Protein AF-A0A640TDV9-F1 (afdb_monomer)

Nearest PDB structures (foldseek):
  4egv-assembly5_E  TM=6.524E-01  e=3.538E-02  Mycolicibacterium smegmatis MC2 155
  4egv-assembly3_C  TM=7.324E-01  e=2.315E-01  Mycolicibacterium smegmatis MC2 155
  5l3r-assembly1_A  TM=4.569E-01  e=5.064E+00  Arabidopsis thaliana
  6y32-assembly4_G  TM=4.956E-01  e=7.081E+00  Homo sapiens

Radius of gyration: 28.43 Å; Cα contacts (8 Å, |Δi|>4): 123; chains: 1; bounding box: 70×58×73 Å

Sequence (191 aa):
MIDGFASAGLGTLAPVEVAEYLGLHPTWVDSTAVGGATWEVLAAHAADAITAGHANAVLLVYGSTARADIKAKRRTSNLSFGARGPLQFEVPYGHTLIAKYAMAARRHMHQYGTTLEQLAQVAVQARANAAGRPPATRGCGAVPAGRGGTPAPRRGRPRTARSGRPTARCPGKHRCSTSTPAVGGPHPCPV

Secondary structure (DSSP, 8-state):
---EEEE-SSSTTHHHHHHHHTT---SEEE----GGGHHHHHHHHHHHHHHTTS-SSEEEE----HHHHHHTTSS-SS----SSGGGGGTGGGT--HHHHHHHHHHHHHHHH---HHHHHHHHHHHHHHHHTS--TTS----------PPPPPPPP-PPPP------------------------PPPPP-

Solvent-accessible surface area (backbone atoms only — not comparable to full-atom values): 12654 Å² total; per-residue (Å²): 123,71,27,17,36,32,16,68,35,89,49,98,52,29,34,58,60,50,31,54,76,70,73,48,78,54,78,31,78,42,59,72,75,62,71,93,54,21,65,63,52,52,50,50,52,47,52,51,32,38,75,74,66,57,25,88,32,67,46,79,51,81,66,83,59,63,72,61,29,42,76,68,68,76,40,69,97,58,80,80,89,70,61,65,72,80,40,48,81,45,53,88,72,66,68,40,66,68,53,54,53,52,51,53,50,53,49,46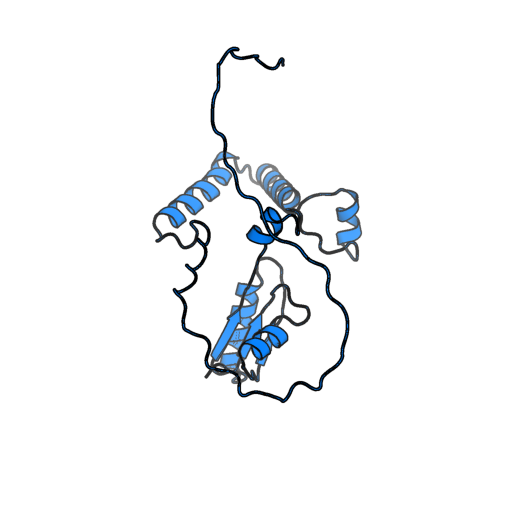,26,72,75,70,66,54,51,70,68,64,58,49,46,56,60,53,51,54,49,54,66,51,68,80,44,81,75,89,74,65,75,87,67,74,77,73,78,72,78,84,76,80,81,77,84,78,82,83,75,89,82,82,89,84,83,89,83,91,82,89,87,83,87,84,89,80,88,85,84,89,80,87,83,89,88,85,86,90,83,83,84,84,135

InterPro domains:
  IPR016039 Thiolase-like [G3DSA:3.40.47.10] (1-148)
  IPR016039 Thiolase-like [SSF53901] (17-138)

Structure (mmCIF, N/CA/C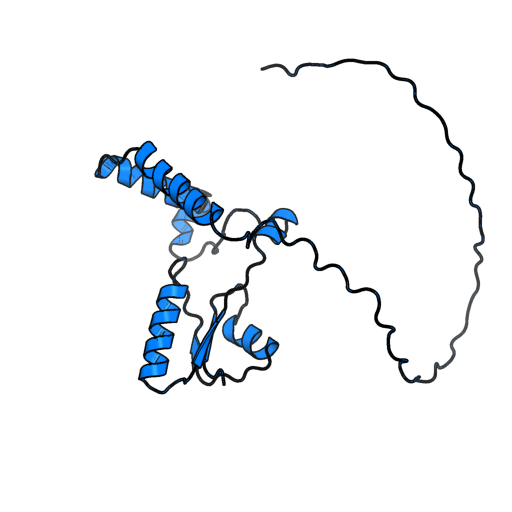/O backbone):
data_AF-A0A640TDV9-F1
#
_entry.id   AF-A0A640TDV9-F1
#
loop_
_atom_site.group_PDB
_atom_site.id
_atom_site.type_symbol
_atom_site.label_atom_id
_atom_site.label_alt_id
_atom_site.label_comp_id
_atom_site.label_asym_id
_atom_site.label_entity_id
_atom_site.label_seq_id
_atom_site.pdbx_PDB_ins_code
_atom_site.Cartn_x
_atom_site.Cartn_y
_atom_site.Cartn_z
_atom_site.occupancy
_atom_site.B_iso_or_equiv
_atom_site.auth_seq_id
_atom_site.auth_comp_id
_atom_site.auth_asym_id
_atom_site.auth_atom_id
_atom_site.pdbx_PDB_model_num
ATOM 1 N N . MET A 1 1 ? 19.139 -10.000 -15.490 1.00 81.50 1 MET A N 1
ATOM 2 C CA . MET A 1 1 ? 19.138 -8.525 -15.604 1.00 81.50 1 MET A CA 1
ATOM 3 C C . MET A 1 1 ? 17.741 -8.059 -15.237 1.00 81.50 1 MET A C 1
ATOM 5 O O . MET A 1 1 ? 16.816 -8.747 -15.635 1.00 81.50 1 MET A O 1
ATOM 9 N N . ILE A 1 2 ? 17.588 -7.007 -14.427 1.00 93.50 2 ILE A N 1
ATOM 10 C CA . ILE A 1 2 ? 16.266 -6.444 -14.098 1.00 93.50 2 ILE A CA 1
ATOM 11 C C . ILE A 1 2 ? 15.892 -5.462 -15.206 1.00 93.50 2 ILE A C 1
ATOM 13 O O . ILE A 1 2 ? 16.634 -4.509 -15.437 1.00 93.50 2 ILE A O 1
ATOM 17 N N . ASP A 1 3 ? 14.780 -5.713 -15.884 1.00 94.88 3 ASP A N 1
ATOM 18 C CA . ASP A 1 3 ? 14.266 -4.920 -17.006 1.00 94.88 3 ASP A CA 1
ATOM 19 C C . ASP A 1 3 ? 12.826 -4.422 -16.777 1.00 9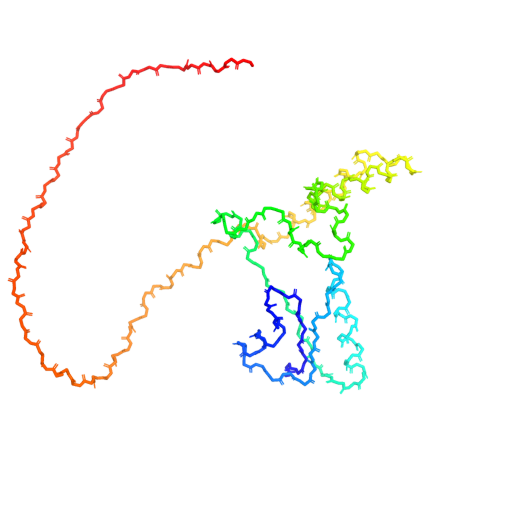4.88 3 ASP A C 1
ATOM 21 O O . ASP A 1 3 ? 12.330 -3.605 -17.548 1.00 94.88 3 ASP A O 1
ATOM 25 N N . GLY A 1 4 ? 12.185 -4.815 -15.671 1.00 96.88 4 GLY A N 1
ATOM 26 C CA . GLY A 1 4 ? 10.943 -4.217 -15.184 1.00 96.88 4 GLY A CA 1
ATOM 27 C C . GLY A 1 4 ? 11.090 -3.575 -13.803 1.00 96.88 4 GLY A C 1
ATOM 28 O O . GLY A 1 4 ? 11.818 -4.082 -12.945 1.00 96.88 4 GLY A O 1
ATOM 29 N N . PHE A 1 5 ? 10.371 -2.478 -13.557 1.00 96.50 5 PHE A N 1
ATOM 30 C CA . PHE A 1 5 ? 10.411 -1.779 -12.271 1.00 96.50 5 PHE A CA 1
ATOM 31 C C . PHE A 1 5 ? 9.038 -1.262 -11.831 1.00 96.50 5 PHE A C 1
ATOM 33 O O . PHE A 1 5 ? 8.395 -0.497 -12.543 1.00 96.50 5 PHE A O 1
ATOM 40 N N . ALA A 1 6 ? 8.611 -1.618 -10.621 1.00 95.88 6 ALA A N 1
ATOM 41 C CA . ALA A 1 6 ? 7.342 -1.179 -10.055 1.00 95.88 6 ALA A CA 1
ATOM 42 C C . ALA A 1 6 ? 7.518 -0.560 -8.666 1.00 95.88 6 ALA A C 1
ATOM 44 O O . ALA A 1 6 ? 8.214 -1.107 -7.807 1.00 95.88 6 ALA A O 1
ATOM 45 N N . SER A 1 7 ? 6.871 0.579 -8.421 1.00 93.56 7 SER A N 1
ATOM 46 C CA . SER A 1 7 ? 6.921 1.261 -7.124 1.00 93.56 7 SER A CA 1
ATOM 47 C C . SER A 1 7 ? 5.719 2.174 -6.923 1.00 93.56 7 SER A C 1
ATOM 49 O O . SER A 1 7 ? 5.388 2.969 -7.790 1.00 93.56 7 SER A O 1
ATOM 51 N N . ALA A 1 8 ? 5.125 2.126 -5.732 1.00 86.75 8 ALA A N 1
ATOM 52 C CA . ALA A 1 8 ? 4.114 3.081 -5.265 1.00 86.75 8 ALA A CA 1
ATOM 53 C C . ALA A 1 8 ? 4.614 3.878 -4.043 1.00 86.75 8 ALA A C 1
ATOM 55 O O . ALA A 1 8 ? 3.883 4.130 -3.082 1.00 86.75 8 ALA A O 1
ATOM 56 N N . GLY A 1 9 ? 5.917 4.179 -4.031 1.00 75.81 9 GLY A N 1
ATOM 57 C CA . GLY A 1 9 ? 6.596 4.897 -2.951 1.00 75.81 9 GLY A CA 1
ATOM 58 C C . GLY A 1 9 ? 6.217 6.380 -2.830 1.00 75.81 9 GLY A C 1
ATOM 59 O O . GLY A 1 9 ? 5.351 6.891 -3.525 1.00 75.81 9 GLY A O 1
ATOM 60 N N . LEU A 1 10 ? 6.897 7.090 -1.924 1.00 68.31 10 LEU A N 1
ATOM 61 C CA . LEU A 1 10 ? 6.618 8.497 -1.582 1.00 68.31 10 LEU A CA 1
ATOM 62 C C . LEU A 1 10 ? 7.126 9.532 -2.613 1.00 68.31 10 LEU A C 1
ATOM 64 O O . LEU A 1 10 ? 6.975 10.730 -2.377 1.00 68.31 10 LEU A O 1
ATOM 68 N N . GLY A 1 11 ? 7.767 9.088 -3.696 1.00 72.00 11 GLY A N 1
ATOM 69 C CA . GLY A 1 11 ? 8.271 9.952 -4.769 1.00 72.00 11 GLY A CA 1
ATOM 70 C C . GLY A 1 11 ? 7.155 10.474 -5.675 1.00 72.00 11 GLY A C 1
ATOM 71 O O . GLY A 1 11 ? 6.067 9.900 -5.710 1.00 72.00 11 GLY A O 1
ATOM 72 N N . THR A 1 12 ? 7.419 11.545 -6.428 1.00 79.81 12 THR A N 1
ATOM 73 C CA . THR A 1 12 ? 6.429 12.083 -7.387 1.00 79.81 12 THR A CA 1
ATOM 74 C C . THR A 1 12 ? 6.292 11.142 -8.577 1.00 79.81 12 THR A C 1
ATOM 76 O O . THR A 1 12 ? 5.189 10.872 -9.043 1.00 79.81 12 THR A O 1
ATOM 79 N N . LEU A 1 13 ? 7.423 10.601 -9.025 1.00 86.19 13 LEU A N 1
ATOM 80 C CA . LEU A 1 13 ? 7.521 9.562 -10.042 1.00 86.19 13 LEU A CA 1
ATOM 81 C C . LEU A 1 13 ? 8.311 8.393 -9.457 1.00 86.19 13 LEU A C 1
ATOM 83 O O . LEU A 1 13 ? 9.397 8.058 -9.924 1.00 86.19 13 LEU A O 1
ATOM 87 N N . ALA A 1 14 ? 7.768 7.796 -8.393 1.00 88.69 14 ALA A N 1
ATOM 88 C CA . ALA A 1 14 ? 8.452 6.805 -7.567 1.00 88.69 14 ALA A CA 1
ATOM 89 C C . ALA A 1 14 ? 9.198 5.694 -8.343 1.00 88.69 14 ALA A C 1
ATOM 91 O O . ALA A 1 14 ? 10.329 5.394 -7.955 1.00 88.69 14 ALA A O 1
ATOM 92 N N . PRO A 1 15 ? 8.654 5.075 -9.413 1.00 92.25 15 PRO A N 1
ATOM 93 C CA . PRO A 1 15 ? 9.417 4.079 -10.160 1.00 92.25 15 PRO A CA 1
ATOM 94 C C . PRO A 1 15 ? 10.580 4.676 -10.961 1.00 92.25 15 PRO A C 1
ATOM 96 O O . PRO A 1 15 ? 11.639 4.063 -11.012 1.00 92.25 15 PRO A O 1
ATOM 99 N N . VAL A 1 16 ? 10.423 5.873 -11.533 1.00 90.88 16 VAL A N 1
ATOM 100 C CA . VAL A 1 16 ? 11.464 6.533 -12.340 1.00 90.88 16 VAL A CA 1
ATOM 101 C C . VAL A 1 16 ? 12.607 7.017 -11.454 1.00 90.88 16 VAL A C 1
ATOM 103 O O . VAL A 1 16 ? 13.758 6.669 -11.693 1.00 90.88 16 VAL A O 1
ATOM 106 N N . GLU A 1 17 ? 12.281 7.762 -10.396 1.00 90.88 17 GLU A N 1
ATOM 107 C CA . GLU A 1 17 ? 13.261 8.345 -9.472 1.00 90.88 17 GLU A CA 1
ATOM 108 C C . GLU A 1 17 ? 14.152 7.264 -8.841 1.00 90.88 17 GLU A C 1
ATOM 110 O O . GLU A 1 17 ? 15.369 7.418 -8.736 1.00 90.88 17 GLU A O 1
ATOM 115 N N . VAL A 1 18 ? 13.550 6.144 -8.425 1.00 90.88 18 VAL A N 1
ATOM 116 C CA . VAL A 1 18 ? 14.291 5.057 -7.776 1.00 90.88 18 VAL A CA 1
ATOM 117 C C . VAL A 1 18 ? 15.047 4.211 -8.797 1.00 90.88 18 VAL A C 1
ATOM 119 O O . VAL A 1 18 ? 16.182 3.828 -8.518 1.00 90.88 18 VAL A O 1
ATOM 122 N N . ALA A 1 19 ? 14.471 3.933 -9.971 1.00 92.75 19 ALA A N 1
ATOM 123 C CA . ALA A 1 19 ? 15.187 3.221 -11.027 1.00 92.75 19 ALA A CA 1
ATOM 124 C C . ALA A 1 19 ? 16.443 3.993 -11.459 1.00 92.75 19 ALA A C 1
ATOM 126 O O . ALA A 1 19 ? 17.521 3.404 -11.517 1.00 92.75 19 ALA A O 1
ATOM 127 N N . GLU A 1 20 ? 16.333 5.311 -11.655 1.00 92.31 20 GLU A N 1
ATOM 128 C CA . GLU A 1 20 ? 17.468 6.180 -11.976 1.00 92.31 20 GLU A CA 1
ATOM 129 C C . GLU A 1 20 ? 18.519 6.165 -10.861 1.00 92.31 20 GLU A C 1
ATOM 131 O O . GLU A 1 20 ? 19.702 5.951 -11.127 1.00 92.31 20 GLU A O 1
ATOM 136 N N . TYR A 1 21 ? 18.097 6.316 -9.601 1.00 92.25 21 TYR A N 1
ATOM 137 C CA . TYR A 1 21 ? 19.006 6.269 -8.453 1.00 92.25 21 TYR A CA 1
ATOM 138 C C . TYR A 1 21 ? 19.787 4.947 -8.364 1.00 92.25 21 TYR A C 1
ATOM 140 O O . TYR A 1 21 ? 20.949 4.932 -7.956 1.00 92.25 21 TYR A O 1
ATOM 148 N N . LEU A 1 22 ? 19.161 3.835 -8.757 1.00 92.19 22 LEU A N 1
ATOM 149 C CA . LEU A 1 22 ? 19.777 2.508 -8.791 1.00 92.19 22 LEU A CA 1
ATOM 150 C C . LEU A 1 22 ? 20.569 2.230 -10.082 1.00 92.19 22 LEU A C 1
ATOM 152 O O . LEU A 1 22 ? 21.159 1.157 -10.200 1.00 92.19 22 LEU A O 1
ATOM 156 N N . GLY A 1 23 ? 20.598 3.166 -11.038 1.00 94.56 23 GLY A N 1
ATOM 157 C CA . GLY A 1 23 ? 21.255 2.988 -12.336 1.00 94.56 23 GLY A CA 1
ATOM 158 C C . GLY A 1 23 ? 20.574 1.943 -13.226 1.00 94.56 23 GLY A C 1
ATOM 159 O O . GLY A 1 23 ? 21.242 1.275 -14.013 1.00 94.56 23 GLY A O 1
ATOM 160 N N . LEU A 1 24 ? 19.261 1.755 -13.065 1.00 94.62 24 LEU A N 1
ATOM 161 C CA . LEU A 1 24 ? 18.456 0.819 -13.844 1.00 94.62 24 LEU A CA 1
ATOM 162 C C . LEU A 1 24 ? 17.826 1.519 -15.053 1.00 94.62 24 LEU A C 1
ATOM 164 O O . LEU A 1 24 ? 17.390 2.665 -14.975 1.00 94.62 24 LEU A O 1
ATOM 168 N N . HIS A 1 25 ? 17.708 0.779 -16.155 1.00 94.81 25 HIS A N 1
ATOM 169 C CA . HIS A 1 25 ? 17.051 1.226 -17.384 1.00 94.81 25 HIS A CA 1
ATOM 170 C C . HIS A 1 25 ? 15.919 0.254 -17.750 1.00 94.81 25 HIS A C 1
ATOM 172 O O . HIS A 1 25 ? 16.086 -0.561 -18.659 1.00 94.81 25 HIS A O 1
ATOM 178 N N . PRO A 1 26 ? 14.801 0.263 -17.001 1.00 95.50 26 PRO A N 1
ATOM 179 C CA . PRO A 1 26 ? 13.704 -0.667 -17.232 1.00 95.50 26 PRO A CA 1
ATOM 180 C C . PRO A 1 26 ? 12.967 -0.352 -18.541 1.00 95.50 26 PRO A C 1
ATOM 182 O O . PRO A 1 26 ? 12.747 0.810 -18.880 1.00 95.50 26 PRO A O 1
ATOM 185 N N . THR A 1 27 ? 12.549 -1.392 -19.258 1.00 95.00 27 THR A N 1
ATOM 186 C CA . THR A 1 27 ? 11.674 -1.307 -20.439 1.00 95.00 27 THR A CA 1
ATOM 187 C C . THR A 1 27 ? 10.196 -1.345 -20.063 1.00 95.00 27 THR A C 1
ATOM 189 O O . THR A 1 27 ? 9.348 -0.934 -20.851 1.00 95.00 27 THR A O 1
ATOM 192 N N . TRP A 1 28 ? 9.887 -1.808 -18.851 1.00 96.75 28 TRP A N 1
ATOM 193 C CA . TRP A 1 28 ? 8.544 -1.846 -18.286 1.00 96.75 28 TRP A CA 1
ATOM 194 C C . TRP A 1 28 ? 8.516 -1.146 -16.926 1.00 96.75 28 TRP A C 1
ATOM 196 O O . TRP A 1 28 ? 9.369 -1.398 -16.071 1.00 96.75 28 TRP A O 1
ATOM 206 N N . VAL A 1 29 ? 7.532 -0.272 -16.713 1.00 95.75 29 VAL A N 1
ATOM 207 C CA . VAL A 1 29 ? 7.381 0.484 -15.465 1.00 95.75 29 VAL A CA 1
ATOM 208 C C . VAL A 1 29 ? 5.934 0.525 -14.996 1.00 95.75 29 VAL A C 1
ATOM 210 O O . VAL A 1 29 ? 5.026 0.689 -15.808 1.00 95.75 29 VAL A O 1
ATOM 213 N N . ASP A 1 30 ? 5.726 0.438 -13.681 1.00 95.12 30 ASP A N 1
ATOM 214 C CA . ASP A 1 30 ? 4.399 0.551 -13.070 1.00 95.12 30 ASP A CA 1
ATOM 215 C C . ASP A 1 30 ? 4.432 1.361 -11.760 1.00 95.12 30 ASP A C 1
ATOM 217 O O . ASP A 1 30 ? 5.342 1.244 -10.936 1.00 95.12 30 ASP A O 1
ATOM 221 N N . SER A 1 31 ? 3.418 2.207 -11.574 1.00 93.88 31 SER A N 1
ATOM 222 C CA . SER A 1 31 ? 3.202 3.033 -10.380 1.00 93.88 31 SER A CA 1
ATOM 223 C C . SER A 1 31 ? 1.769 2.940 -9.845 1.00 93.88 31 SER A C 1
ATOM 225 O O . SER A 1 31 ? 1.324 3.830 -9.113 1.00 93.88 31 SER A O 1
ATOM 227 N N . THR A 1 32 ? 1.019 1.909 -10.236 1.00 93.00 32 THR A N 1
ATOM 228 C CA . THR A 1 32 ? -0.382 1.726 -9.855 1.00 93.00 32 THR A CA 1
ATOM 229 C C . THR A 1 32 ? -0.520 1.709 -8.335 1.00 93.00 32 THR A C 1
ATOM 231 O O . THR A 1 32 ? 0.149 0.939 -7.653 1.00 93.00 32 THR A O 1
ATOM 234 N N . ALA A 1 33 ? -1.400 2.557 -7.795 1.00 88.31 33 ALA A N 1
ATOM 235 C CA . ALA A 1 33 ? -1.623 2.694 -6.360 1.00 88.31 33 ALA A CA 1
ATOM 236 C C . ALA A 1 33 ? -3.088 2.395 -6.008 1.00 88.31 33 ALA A C 1
ATOM 238 O O . ALA A 1 33 ? -3.985 3.178 -6.314 1.00 88.31 33 ALA A O 1
ATOM 239 N N . VAL A 1 34 ? -3.320 1.279 -5.310 1.00 91.25 34 VAL A N 1
ATOM 240 C CA . VAL A 1 34 ? -4.652 0.806 -4.869 1.00 91.25 34 VAL A CA 1
ATOM 241 C C . VAL A 1 34 ? -4.704 0.718 -3.336 1.00 91.25 34 VAL A C 1
ATOM 243 O O . VAL A 1 34 ? -5.269 -0.189 -2.727 1.00 91.25 34 VAL A O 1
ATOM 246 N N . GLY A 1 35 ? -4.043 1.667 -2.670 1.00 87.25 35 GLY A N 1
ATOM 247 C CA . GLY A 1 35 ? -3.937 1.691 -1.214 1.00 87.25 35 GLY A CA 1
ATOM 248 C C . GLY A 1 35 ? -3.136 0.505 -0.671 1.00 87.25 35 GLY A C 1
ATOM 249 O O . GLY A 1 35 ? -2.031 0.228 -1.135 1.00 87.25 35 GLY A O 1
ATOM 250 N N . GLY A 1 36 ? -3.669 -0.183 0.341 1.00 86.44 36 GLY A N 1
ATOM 251 C CA . GLY A 1 36 ? -2.972 -1.291 1.003 1.00 86.44 36 GLY A CA 1
ATOM 252 C C . GLY A 1 36 ? -2.707 -2.502 0.103 1.00 86.44 36 GLY A C 1
ATOM 253 O O . GLY A 1 36 ? -1.715 -3.181 0.326 1.00 86.44 36 GLY A O 1
ATOM 254 N N . ALA A 1 37 ? -3.542 -2.714 -0.921 1.00 93.06 37 ALA A N 1
ATOM 255 C CA . ALA A 1 37 ? -3.473 -3.853 -1.845 1.00 93.06 37 ALA A CA 1
ATOM 256 C C . ALA A 1 37 ? -2.538 -3.620 -3.048 1.00 93.06 37 ALA A C 1
ATOM 258 O O . ALA A 1 37 ? -2.563 -4.351 -4.036 1.00 93.06 37 ALA A O 1
ATOM 259 N N . THR A 1 38 ? -1.762 -2.535 -3.014 1.00 93.81 38 THR A N 1
ATOM 260 C CA . THR A 1 38 ? -0.925 -2.130 -4.145 1.00 93.81 38 THR A CA 1
ATOM 261 C C . THR A 1 38 ? 0.082 -3.213 -4.528 1.00 93.81 38 THR A C 1
ATOM 263 O O . THR A 1 38 ? 0.307 -3.438 -5.709 1.00 93.81 38 THR A O 1
ATOM 266 N N . TRP A 1 39 ? 0.673 -3.915 -3.562 1.00 93.75 39 TRP A N 1
ATOM 267 C CA . TRP A 1 39 ? 1.737 -4.882 -3.849 1.00 93.75 39 TRP A CA 1
ATOM 268 C C . TRP A 1 39 ? 1.211 -6.150 -4.508 1.00 93.75 39 TRP A C 1
ATOM 270 O O . TRP A 1 39 ? 1.878 -6.709 -5.370 1.00 93.75 39 TRP A O 1
ATOM 280 N N . GLU A 1 40 ? 0.002 -6.564 -4.149 1.00 96.00 40 GLU A N 1
ATOM 281 C CA . GLU A 1 40 ? -0.710 -7.671 -4.770 1.00 96.00 40 GLU A CA 1
ATOM 282 C C . GLU A 1 40 ? -1.082 -7.332 -6.218 1.00 96.00 40 GLU A C 1
ATOM 284 O O . GLU A 1 40 ? -0.871 -8.148 -7.113 1.00 96.00 40 GLU A O 1
ATOM 289 N N . VAL A 1 41 ? -1.558 -6.106 -6.463 1.00 97.06 41 VAL A N 1
ATOM 290 C CA . VAL A 1 41 ? -1.864 -5.613 -7.816 1.00 97.06 41 VAL A CA 1
ATOM 291 C C . VAL A 1 41 ? -0.598 -5.523 -8.670 1.00 97.06 41 VAL A C 1
ATOM 293 O O . VAL A 1 41 ? -0.574 -6.039 -9.782 1.00 97.06 41 VAL A O 1
ATOM 296 N N . LEU A 1 42 ? 0.484 -4.946 -8.139 1.00 96.81 42 LEU A N 1
ATOM 297 C CA . LEU A 1 42 ? 1.763 -4.860 -8.851 1.00 96.81 42 LEU A CA 1
ATOM 298 C C . LEU A 1 42 ? 2.363 -6.243 -9.127 1.00 96.81 42 LEU A C 1
ATOM 300 O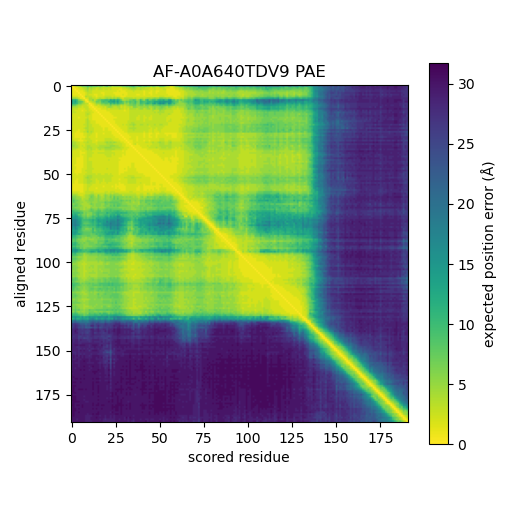 O . LEU A 1 42 ? 2.971 -6.444 -10.174 1.00 96.81 42 LEU A O 1
ATOM 304 N N . ALA A 1 43 ? 2.197 -7.203 -8.213 1.00 97.38 43 ALA A N 1
ATOM 305 C CA . ALA A 1 43 ? 2.650 -8.574 -8.431 1.00 97.38 43 ALA A CA 1
ATOM 306 C C . ALA A 1 43 ? 1.873 -9.247 -9.571 1.00 97.38 43 ALA A C 1
ATOM 308 O O . ALA A 1 43 ? 2.485 -9.919 -10.400 1.00 97.38 43 ALA A O 1
ATOM 309 N N . ALA A 1 44 ? 0.556 -9.027 -9.647 1.00 98.06 44 ALA A N 1
ATOM 310 C CA . ALA A 1 44 ? -0.264 -9.503 -10.757 1.00 98.06 44 ALA A CA 1
ATOM 311 C C . ALA A 1 44 ? 0.169 -8.865 -12.088 1.00 98.06 44 ALA A C 1
ATOM 313 O O . ALA A 1 44 ? 0.493 -9.582 -13.030 1.00 98.06 44 ALA A O 1
ATOM 314 N N . HIS A 1 45 ? 0.302 -7.537 -12.138 1.00 98.00 45 HIS A N 1
ATOM 315 C CA . HIS A 1 45 ? 0.761 -6.835 -13.340 1.00 98.00 45 HIS A CA 1
ATOM 316 C C . HIS A 1 45 ? 2.159 -7.279 -13.791 1.00 98.00 45 HIS A C 1
ATOM 318 O O . HIS A 1 45 ? 2.409 -7.418 -14.985 1.00 98.00 45 HIS A O 1
ATOM 324 N N . ALA A 1 46 ? 3.077 -7.519 -12.851 1.00 97.94 46 ALA A N 1
ATOM 325 C CA . ALA A 1 46 ? 4.412 -8.019 -13.159 1.00 97.94 46 ALA A CA 1
ATOM 326 C C . ALA A 1 46 ? 4.368 -9.429 -13.768 1.00 97.94 46 ALA A C 1
ATOM 328 O O . ALA A 1 46 ? 5.095 -9.706 -14.721 1.00 97.94 46 ALA A O 1
ATOM 329 N N . ALA A 1 47 ? 3.510 -10.312 -13.246 1.00 98.31 47 ALA A N 1
ATOM 330 C CA . ALA A 1 47 ? 3.316 -11.648 -13.802 1.00 98.31 47 ALA A CA 1
ATOM 331 C C . ALA A 1 47 ? 2.741 -11.589 -15.226 1.00 98.31 47 ALA A C 1
ATOM 333 O O . ALA A 1 47 ? 3.235 -12.285 -16.119 1.00 98.31 47 ALA A O 1
ATOM 334 N N . ASP A 1 48 ? 1.763 -10.713 -15.456 1.00 98.38 48 ASP A N 1
ATOM 335 C CA . ASP A 1 48 ? 1.180 -10.484 -16.779 1.00 98.38 48 ASP A CA 1
ATOM 336 C C . ASP A 1 48 ? 2.222 -9.919 -17.753 1.00 98.38 48 ASP A C 1
ATOM 338 O O . ASP A 1 48 ? 2.355 -10.408 -18.874 1.00 98.38 48 ASP A O 1
ATOM 342 N N . ALA A 1 49 ? 3.029 -8.948 -17.315 1.00 98.12 49 ALA A N 1
ATOM 343 C CA . ALA A 1 49 ? 4.090 -8.346 -18.119 1.00 98.12 49 ALA A CA 1
ATOM 344 C C . ALA A 1 49 ? 5.174 -9.358 -18.516 1.00 98.12 49 ALA A C 1
ATOM 346 O O . ALA A 1 49 ? 5.644 -9.335 -19.654 1.00 98.12 49 ALA A O 1
ATOM 347 N N . ILE A 1 50 ? 5.550 -10.263 -17.607 1.00 98.06 50 ILE A N 1
ATOM 348 C CA . ILE A 1 50 ? 6.502 -11.340 -17.905 1.00 98.06 50 ILE A CA 1
ATOM 349 C C . ILE A 1 50 ? 5.898 -12.331 -18.900 1.00 98.06 50 ILE A C 1
ATOM 351 O O . ILE A 1 50 ? 6.538 -12.693 -19.885 1.00 98.06 50 ILE A O 1
ATOM 355 N N . THR A 1 51 ? 4.643 -12.725 -18.686 1.00 98.38 51 THR A N 1
ATOM 356 C CA . THR A 1 51 ? 3.933 -13.664 -19.568 1.00 98.38 51 THR A CA 1
ATOM 357 C C . THR A 1 51 ? 3.756 -13.095 -20.978 1.00 98.38 51 THR A C 1
ATOM 359 O O . THR A 1 51 ? 3.910 -13.818 -21.961 1.00 98.38 51 THR A O 1
ATOM 362 N N . ALA A 1 52 ? 3.489 -11.793 -21.093 1.00 97.94 52 ALA A N 1
ATOM 363 C CA . ALA A 1 52 ? 3.368 -11.079 -22.363 1.00 97.94 52 ALA A CA 1
ATOM 364 C C . ALA A 1 52 ? 4.722 -10.762 -23.034 1.00 97.94 52 ALA A C 1
ATOM 366 O O . ALA A 1 52 ? 4.746 -10.218 -24.138 1.00 97.94 52 ALA A O 1
ATOM 367 N N . GLY A 1 53 ? 5.851 -11.071 -22.384 1.00 96.94 53 GLY A N 1
ATOM 368 C CA . GLY A 1 53 ? 7.192 -10.786 -22.900 1.00 96.94 53 GLY A CA 1
ATOM 369 C C . GLY A 1 53 ? 7.581 -9.303 -22.865 1.00 96.94 53 GLY A C 1
ATOM 370 O O . GLY A 1 53 ? 8.473 -8.884 -23.597 1.00 96.94 53 GLY A O 1
ATOM 371 N N . HIS A 1 54 ? 6.915 -8.487 -22.043 1.00 97.19 54 HIS A N 1
ATOM 372 C CA . HIS A 1 54 ? 7.234 -7.065 -21.860 1.00 97.19 54 HIS A CA 1
ATOM 373 C C . HIS A 1 54 ? 8.403 -6.833 -20.889 1.00 97.19 54 HIS A C 1
ATOM 375 O O . HIS A 1 54 ? 9.056 -5.789 -20.947 1.00 97.19 54 HIS A O 1
ATOM 381 N N . ALA A 1 55 ? 8.673 -7.803 -20.014 1.00 97.44 55 ALA A N 1
ATOM 382 C CA . ALA A 1 55 ? 9.822 -7.832 -19.115 1.00 97.44 55 ALA A CA 1
ATOM 383 C C . ALA A 1 55 ? 10.262 -9.282 -18.863 1.00 97.44 55 ALA A C 1
ATOM 385 O O . ALA A 1 55 ? 9.458 -10.203 -18.960 1.00 97.44 55 ALA A O 1
ATOM 386 N N . ASN A 1 56 ? 11.521 -9.495 -18.496 1.00 96.94 56 ASN A N 1
ATOM 387 C CA . ASN A 1 56 ? 12.051 -10.802 -18.106 1.00 96.94 56 ASN A CA 1
ATOM 388 C C . ASN A 1 56 ? 12.163 -10.940 -16.583 1.00 96.94 56 ASN A C 1
ATOM 390 O O . ASN A 1 56 ? 11.998 -12.029 -16.034 1.00 96.94 56 ASN A O 1
ATOM 394 N N . ALA A 1 57 ? 12.464 -9.844 -15.887 1.00 97.31 57 ALA A N 1
ATOM 395 C CA . ALA A 1 57 ? 12.561 -9.796 -14.438 1.00 97.31 57 ALA A CA 1
ATOM 396 C C . ALA A 1 57 ? 12.134 -8.421 -13.916 1.00 97.31 57 ALA A C 1
ATOM 398 O O . ALA A 1 57 ? 12.741 -7.393 -14.226 1.00 97.31 57 ALA A O 1
ATOM 399 N N . VAL A 1 58 ? 11.109 -8.426 -13.065 1.00 97.69 58 VAL A N 1
ATOM 400 C CA . VAL A 1 58 ? 10.502 -7.213 -12.516 1.00 97.69 58 VAL A CA 1
ATOM 401 C C . VAL A 1 58 ? 10.881 -7.041 -11.048 1.00 97.69 58 VAL A C 1
ATOM 403 O O . VAL A 1 58 ? 10.750 -7.967 -10.247 1.00 97.69 58 VAL A O 1
ATOM 406 N N . LEU A 1 59 ? 11.323 -5.839 -10.682 1.00 96.06 59 LEU A N 1
ATOM 407 C CA . LEU A 1 59 ? 11.627 -5.462 -9.306 1.00 96.06 59 LEU A CA 1
ATOM 408 C C . LEU A 1 59 ? 10.500 -4.599 -8.716 1.00 96.06 59 LEU A C 1
ATOM 410 O O . LEU A 1 59 ? 10.226 -3.510 -9.215 1.00 96.06 59 LEU A O 1
ATOM 414 N N . LEU A 1 60 ? 9.877 -5.072 -7.631 1.00 95.44 60 LEU A N 1
ATOM 415 C CA . LEU A 1 60 ? 8.856 -4.340 -6.873 1.00 95.44 60 LEU A CA 1
ATOM 416 C C . LEU A 1 60 ? 9.509 -3.696 -5.648 1.00 95.44 60 LEU A C 1
ATOM 418 O O . LEU A 1 60 ? 10.026 -4.400 -4.777 1.00 95.44 60 LEU A O 1
ATOM 422 N N . VAL A 1 61 ? 9.485 -2.366 -5.565 1.00 92.25 61 VAL A N 1
ATOM 423 C CA . VAL A 1 61 ? 10.178 -1.618 -4.507 1.00 92.25 61 VAL A CA 1
ATOM 424 C C . VAL A 1 61 ? 9.212 -0.794 -3.672 1.00 92.25 61 VAL A C 1
ATOM 426 O O . VAL A 1 61 ? 8.399 -0.027 -4.182 1.00 92.25 61 VAL A O 1
ATOM 429 N N . TYR A 1 62 ? 9.388 -0.889 -2.354 1.00 88.06 62 TYR A N 1
ATOM 430 C CA . TYR A 1 62 ? 8.779 -0.002 -1.376 1.00 88.06 62 TYR A CA 1
ATOM 431 C C . TYR A 1 62 ? 9.840 0.588 -0.452 1.00 88.06 62 TYR A C 1
ATOM 433 O O . TYR A 1 62 ? 10.654 -0.134 0.123 1.00 88.06 62 TYR A O 1
ATOM 441 N N . GLY A 1 63 ? 9.783 1.902 -0.249 1.00 82.50 63 GLY A N 1
ATOM 442 C CA . GLY A 1 63 ? 10.585 2.611 0.740 1.00 82.50 63 GLY A CA 1
ATOM 443 C C . GLY A 1 63 ? 9.705 3.529 1.580 1.00 82.50 63 GLY A C 1
ATOM 444 O O . GLY A 1 63 ? 8.844 4.230 1.050 1.00 82.50 63 GLY A O 1
ATOM 445 N N . SER A 1 64 ? 9.910 3.536 2.899 1.00 79.81 64 SER A N 1
ATOM 446 C CA . SER A 1 64 ? 9.163 4.408 3.807 1.00 79.81 64 SER A CA 1
ATOM 447 C C . SER A 1 64 ? 9.986 4.823 5.014 1.00 79.81 64 SER A C 1
ATOM 449 O O . SER A 1 64 ? 10.555 4.000 5.729 1.00 79.81 64 SER A O 1
ATOM 451 N N . THR A 1 65 ? 9.979 6.123 5.285 1.00 82.69 65 THR A N 1
ATOM 452 C CA . THR A 1 65 ? 10.597 6.750 6.459 1.00 82.69 65 THR A CA 1
ATOM 453 C C . THR A 1 65 ? 9.572 7.084 7.542 1.00 82.69 65 THR A C 1
ATOM 455 O O . THR A 1 65 ? 9.908 7.740 8.526 1.00 82.69 65 THR A O 1
ATOM 458 N N . ALA A 1 66 ? 8.334 6.582 7.425 1.00 77.88 66 ALA A N 1
ATOM 459 C CA . ALA A 1 66 ? 7.197 6.982 8.257 1.00 77.88 66 ALA A CA 1
ATOM 460 C C . ALA A 1 66 ? 7.495 6.981 9.766 1.00 77.88 66 ALA A C 1
ATOM 462 O O . ALA A 1 66 ? 7.185 7.946 10.460 1.00 77.88 66 ALA A O 1
ATOM 463 N N . ARG A 1 67 ? 8.140 5.927 10.283 1.00 80.38 67 ARG A N 1
ATOM 464 C CA . ARG A 1 67 ? 8.500 5.842 11.710 1.00 80.38 67 ARG A CA 1
ATOM 465 C C . ARG A 1 67 ? 9.520 6.906 12.124 1.00 80.38 67 ARG A C 1
ATOM 467 O O . ARG A 1 67 ? 9.378 7.504 13.190 1.00 80.38 67 ARG A O 1
ATOM 474 N N . ALA A 1 68 ? 10.546 7.125 11.305 1.00 85.12 68 ALA A N 1
ATOM 475 C CA . ALA A 1 68 ? 11.584 8.113 11.582 1.00 85.12 68 ALA A CA 1
ATOM 476 C C . ALA A 1 68 ? 11.028 9.541 11.497 1.00 85.12 68 ALA A C 1
ATOM 478 O O . ALA A 1 68 ? 11.348 10.368 12.347 1.00 85.12 68 ALA A O 1
ATOM 479 N N . ASP A 1 69 ? 10.142 9.808 10.537 1.00 84.00 69 ASP A N 1
ATOM 480 C CA . ASP A 1 69 ? 9.526 11.122 10.352 1.00 84.00 69 ASP A CA 1
ATOM 481 C C . ASP A 1 69 ? 8.527 11.470 11.451 1.00 84.00 69 ASP A C 1
ATOM 483 O O . ASP A 1 69 ? 8.497 12.618 11.893 1.00 84.00 69 ASP A O 1
ATOM 487 N N . ILE A 1 70 ? 7.774 10.487 11.957 1.00 84.19 70 ILE A N 1
ATOM 488 C CA . ILE A 1 70 ? 6.932 10.669 13.147 1.00 84.19 70 ILE A CA 1
ATOM 489 C C . ILE A 1 70 ? 7.803 11.017 14.359 1.00 84.19 70 ILE A C 1
ATOM 491 O O . ILE A 1 70 ? 7.533 11.996 15.052 1.00 84.19 70 ILE A O 1
ATOM 495 N N . LYS A 1 71 ? 8.897 10.274 14.593 1.00 86.94 71 LYS A N 1
ATOM 496 C CA . LYS A 1 71 ? 9.833 10.562 15.695 1.00 86.94 71 LYS A CA 1
ATOM 497 C C . LYS A 1 71 ? 10.466 11.951 15.563 1.00 86.94 71 LYS A C 1
ATOM 499 O O . LYS A 1 71 ? 10.643 12.645 16.559 1.00 86.94 71 LYS A O 1
ATOM 504 N N . ALA A 1 72 ? 10.791 12.356 14.340 1.00 88.44 72 ALA A N 1
ATOM 505 C CA . ALA A 1 72 ? 11.364 13.660 14.033 1.00 88.44 72 ALA A CA 1
ATOM 506 C C . ALA A 1 72 ? 10.319 14.789 13.928 1.00 88.44 72 ALA A C 1
ATOM 508 O O . ALA A 1 72 ? 10.690 15.906 13.581 1.00 88.44 72 ALA A O 1
ATOM 509 N N . LYS A 1 73 ? 9.032 14.516 14.203 1.00 84.56 73 LYS A N 1
ATOM 510 C CA . LYS A 1 73 ? 7.908 15.461 14.061 1.00 84.56 73 LYS A CA 1
ATOM 511 C C . LYS A 1 73 ? 7.773 16.083 12.660 1.00 84.56 73 LYS A C 1
ATOM 513 O O . LYS A 1 73 ? 7.153 17.128 12.508 1.00 84.56 73 LYS A O 1
ATOM 518 N N . ARG A 1 74 ? 8.323 15.435 11.629 1.00 81.56 74 ARG A N 1
ATOM 519 C CA . ARG A 1 74 ? 8.183 15.844 10.218 1.00 81.56 74 ARG A CA 1
ATOM 520 C C . ARG A 1 74 ? 6.886 15.339 9.595 1.00 81.56 74 ARG A C 1
ATOM 522 O O . ARG A 1 74 ? 6.470 15.825 8.552 1.00 81.56 74 ARG A O 1
ATOM 529 N N . ARG A 1 75 ? 6.263 14.343 10.225 1.00 75.12 75 ARG A N 1
ATOM 530 C CA . ARG A 1 75 ? 5.018 13.719 9.785 1.00 75.12 75 ARG A CA 1
ATOM 531 C C . ARG A 1 7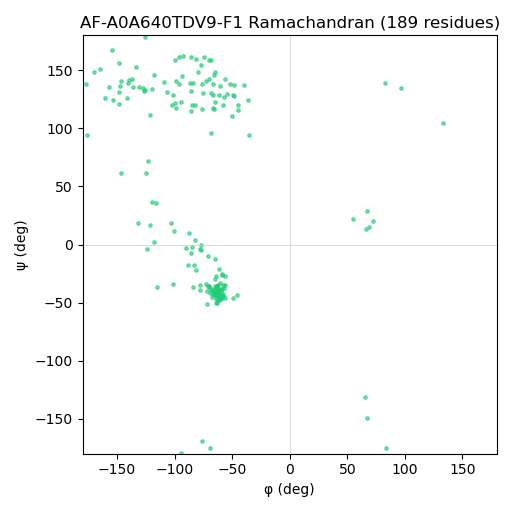5 ? 4.126 13.450 10.992 1.00 75.12 75 ARG A C 1
ATOM 533 O O . ARG A 1 75 ? 4.612 13.041 12.044 1.00 75.12 75 ARG A O 1
ATOM 540 N N . THR A 1 76 ? 2.821 13.647 10.837 1.00 72.50 76 THR A N 1
ATOM 541 C CA . THR A 1 76 ? 1.836 13.253 11.850 1.00 72.50 76 THR A CA 1
ATOM 542 C C . THR A 1 76 ? 1.434 11.787 11.667 1.00 72.50 76 THR A C 1
ATOM 544 O O . THR A 1 76 ? 1.614 11.190 10.606 1.00 72.50 76 THR A O 1
ATOM 547 N N . SER A 1 77 ? 0.865 11.173 12.703 1.00 67.31 77 SER A N 1
ATOM 548 C CA . SER A 1 77 ? 0.281 9.827 12.595 1.00 67.31 77 SER A CA 1
ATOM 549 C C . SER A 1 77 ? -0.926 9.772 11.651 1.00 67.31 77 SER A C 1
ATOM 551 O O . SER A 1 77 ? -1.359 8.682 11.279 1.00 67.31 77 SER A O 1
ATOM 553 N N . ASN A 1 78 ? -1.459 10.929 11.249 1.00 69.81 78 ASN A N 1
ATOM 554 C CA . ASN A 1 78 ? -2.589 11.015 10.346 1.00 69.81 78 ASN A CA 1
ATOM 555 C C . ASN A 1 78 ? -2.117 10.968 8.885 1.00 69.81 78 ASN A C 1
ATOM 557 O O . ASN A 1 78 ? -1.196 11.687 8.496 1.00 69.81 78 ASN A O 1
ATOM 561 N N . LEU A 1 79 ? -2.747 10.129 8.062 1.00 67.75 79 LEU A N 1
ATOM 562 C CA . LEU A 1 79 ? -2.561 10.189 6.613 1.00 67.75 79 LEU A CA 1
ATOM 563 C C . LEU A 1 79 ? -3.538 11.217 6.042 1.00 67.75 79 LEU A C 1
ATOM 565 O O . LEU A 1 79 ? -4.748 11.020 6.114 1.00 67.75 79 LEU A O 1
ATOM 569 N N . SER A 1 80 ? -3.005 12.302 5.478 1.00 68.88 80 SER A N 1
ATOM 570 C CA . SER A 1 80 ? -3.779 13.262 4.691 1.00 68.88 80 SER A CA 1
ATOM 571 C C . SER A 1 80 ? -3.564 12.976 3.211 1.00 68.88 80 SER A C 1
ATOM 573 O O . SER A 1 80 ? -2.431 12.996 2.737 1.00 68.88 80 SER A O 1
ATOM 575 N N . PHE A 1 81 ? -4.653 12.713 2.493 1.00 71.44 81 PHE A N 1
ATOM 576 C CA . PHE A 1 81 ? -4.659 12.461 1.048 1.00 71.44 81 PHE A CA 1
ATOM 577 C C . PHE A 1 81 ? -5.155 13.689 0.260 1.00 71.44 81 PHE A C 1
ATOM 579 O O . PHE A 1 81 ? -5.565 13.583 -0.891 1.00 71.44 81 PHE A O 1
ATOM 586 N N . GLY A 1 82 ? -5.140 14.866 0.897 1.00 76.38 82 GLY A N 1
ATOM 587 C CA . GLY A 1 82 ? -5.777 16.077 0.386 1.00 76.38 82 GLY A CA 1
ATOM 588 C C . GLY A 1 82 ? -7.273 16.141 0.711 1.00 76.38 82 GLY A C 1
ATOM 589 O O . GLY A 1 82 ? -7.805 15.303 1.432 1.00 76.38 82 GLY A O 1
ATOM 590 N N . ALA A 1 83 ? -7.940 17.174 0.192 1.00 81.25 83 ALA A N 1
ATOM 591 C CA . ALA A 1 83 ? -9.345 17.488 0.483 1.00 81.25 83 ALA A CA 1
ATOM 592 C C . ALA A 1 83 ? -10.238 17.514 -0.771 1.00 81.25 83 ALA A C 1
ATOM 594 O O . ALA A 1 83 ? -11.323 18.087 -0.752 1.00 81.25 83 ALA A O 1
ATOM 595 N N . ARG A 1 84 ? -9.766 16.940 -1.882 1.00 83.31 84 ARG A N 1
ATOM 596 C CA . ARG A 1 84 ? -10.477 16.934 -3.168 1.00 83.31 84 ARG A CA 1
ATOM 597 C C . ARG A 1 84 ? -11.192 15.604 -3.402 1.00 83.31 84 ARG A C 1
ATOM 599 O O . ARG A 1 84 ? -10.815 14.580 -2.836 1.00 83.31 84 ARG A O 1
ATOM 606 N N . GLY A 1 85 ? -12.194 15.615 -4.279 1.00 85.94 85 GLY A N 1
ATOM 607 C CA . GLY A 1 85 ? -12.958 14.414 -4.624 1.00 85.94 85 GLY A CA 1
ATOM 608 C C . GLY A 1 85 ? -13.789 13.906 -3.439 1.00 85.94 85 GLY A C 1
ATOM 609 O O . GLY A 1 85 ? -14.206 14.712 -2.608 1.00 85.94 85 GLY A O 1
ATOM 610 N N . PRO A 1 86 ? -14.036 12.590 -3.320 1.00 84.81 86 PRO A N 1
ATOM 611 C CA . PRO A 1 86 ? -14.841 12.027 -2.230 1.00 84.81 86 PRO A CA 1
ATOM 612 C C . PRO A 1 86 ? -14.332 12.382 -0.824 1.00 84.81 86 PRO A C 1
ATOM 614 O O . PRO A 1 86 ? -15.120 12.497 0.111 1.00 84.81 86 PRO A O 1
ATOM 617 N N . LEU A 1 87 ? -13.028 12.643 -0.675 1.00 84.50 87 LEU A N 1
ATOM 618 C CA . LEU A 1 87 ? -12.422 13.027 0.603 1.00 84.50 87 LEU A CA 1
ATOM 619 C C . LEU A 1 87 ? -12.976 14.339 1.171 1.00 84.50 87 LEU A C 1
ATOM 621 O O . LEU A 1 87 ? -12.899 14.543 2.382 1.00 84.50 87 LEU A O 1
ATOM 625 N N . GLN A 1 88 ? -13.572 15.206 0.347 1.00 88.88 88 GLN A N 1
ATOM 626 C CA . GLN A 1 88 ? -14.193 16.449 0.816 1.00 88.88 88 GLN A CA 1
ATOM 627 C C . GLN A 1 88 ? -15.312 16.206 1.844 1.00 88.88 88 GLN A C 1
ATOM 629 O O . GLN A 1 88 ? -15.561 17.059 2.689 1.00 88.88 88 GLN A O 1
ATOM 634 N N . PHE A 1 89 ? -15.946 15.028 1.809 1.00 87.69 89 PHE A N 1
ATOM 635 C CA . PHE A 1 89 ? -17.006 14.640 2.741 1.00 87.69 89 PHE A CA 1
ATOM 636 C C . PHE A 1 89 ? -16.477 14.023 4.039 1.00 87.69 89 PHE A C 1
ATOM 638 O O . PHE A 1 89 ? -17.244 13.778 4.961 1.00 87.69 89 PHE A O 1
ATOM 645 N N . GLU A 1 90 ? -15.174 13.759 4.135 1.00 84.50 90 GLU A N 1
ATOM 646 C CA . GLU A 1 90 ? -14.567 13.102 5.296 1.00 84.50 90 GLU A CA 1
ATOM 647 C C . GLU A 1 90 ? -13.586 14.020 6.028 1.00 84.50 90 GLU A C 1
ATOM 649 O O . GLU A 1 90 ? -13.512 13.999 7.258 1.00 84.50 90 GLU A O 1
ATOM 654 N N . VAL A 1 91 ? -12.844 14.838 5.275 1.00 84.94 91 VAL A N 1
ATOM 655 C CA . VAL A 1 91 ? -11.790 15.720 5.792 1.00 84.94 91 VAL A CA 1
ATOM 656 C C . VAL A 1 91 ? -12.291 16.715 6.847 1.00 84.94 91 VAL A C 1
ATOM 658 O O . VAL A 1 91 ? -11.621 16.811 7.878 1.00 84.94 91 VAL A O 1
ATOM 661 N N . PRO A 1 92 ? -13.445 17.401 6.686 1.00 86.38 92 PRO A N 1
ATOM 662 C CA . PRO A 1 92 ? -13.943 18.342 7.697 1.00 86.38 92 PRO A CA 1
ATOM 663 C C . PRO A 1 92 ? -14.189 17.703 9.067 1.00 86.38 92 PRO A C 1
ATOM 665 O O . PRO A 1 92 ? -14.103 18.375 10.089 1.00 86.38 92 PRO A O 1
ATOM 668 N N . TYR A 1 93 ? -14.455 16.396 9.096 1.00 84.75 93 TYR A N 1
ATOM 669 C CA . TYR A 1 93 ? -14.744 15.656 10.321 1.00 84.75 93 TYR A CA 1
ATOM 670 C C . TYR A 1 93 ? -13.489 15.074 10.989 1.00 84.75 93 TYR A C 1
ATOM 672 O O . TYR A 1 93 ? -13.580 14.467 12.052 1.00 84.75 93 TYR A O 1
ATOM 680 N N . GLY A 1 94 ? -12.306 15.236 10.385 1.00 78.81 94 GLY A N 1
ATOM 681 C CA . GLY A 1 94 ? -11.023 14.943 11.031 1.00 78.81 94 GLY A CA 1
ATOM 682 C C . GLY A 1 94 ? -10.755 13.467 11.354 1.00 78.81 94 GLY A C 1
ATOM 683 O O . GLY A 1 94 ? -9.814 13.167 12.092 1.00 78.81 94 GLY A O 1
ATOM 684 N N . HIS A 1 95 ? -11.539 12.528 10.815 1.00 76.06 95 HIS A N 1
ATOM 685 C CA . HIS A 1 95 ? -11.373 11.103 11.100 1.00 76.06 95 HIS A CA 1
ATOM 686 C C . HIS A 1 95 ? -10.032 10.575 10.585 1.00 76.06 95 HIS A C 1
ATOM 688 O O . HIS A 1 95 ? -9.736 10.613 9.387 1.00 76.06 95 HIS A O 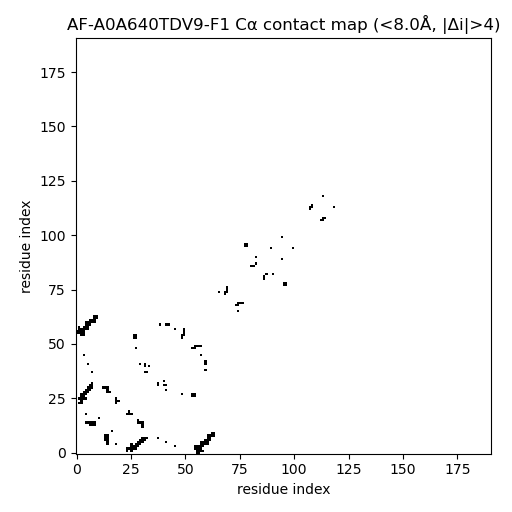1
ATOM 694 N N . THR A 1 96 ? -9.238 10.007 11.492 1.00 82.69 96 THR A N 1
ATOM 695 C CA . THR A 1 96 ? -8.000 9.319 11.119 1.00 82.69 96 THR A CA 1
ATOM 696 C C . THR A 1 96 ? -8.295 8.029 10.357 1.00 82.69 96 THR A C 1
ATOM 698 O O . THR A 1 96 ? -9.372 7.444 10.489 1.00 82.69 96 THR A O 1
ATOM 701 N N . LEU A 1 97 ? -7.321 7.522 9.595 1.00 80.81 97 LEU A N 1
ATOM 702 C CA . LEU A 1 97 ? -7.459 6.219 8.930 1.00 80.81 97 LEU A CA 1
ATOM 703 C C . LEU A 1 97 ? -7.781 5.092 9.932 1.00 80.81 97 LEU A C 1
ATOM 705 O O . LEU A 1 97 ? -8.574 4.203 9.634 1.00 80.81 97 LEU A O 1
ATOM 709 N N . ILE A 1 98 ? -7.225 5.171 11.145 1.00 86.62 98 ILE A N 1
ATOM 710 C CA . ILE A 1 98 ? -7.506 4.231 12.240 1.00 86.62 98 ILE A CA 1
ATOM 711 C C . ILE A 1 98 ? -8.984 4.305 12.644 1.00 86.62 98 ILE A C 1
ATOM 713 O O . ILE A 1 98 ? -9.630 3.270 12.790 1.00 86.62 98 ILE A O 1
ATOM 717 N N . ALA A 1 99 ? -9.539 5.515 12.774 1.00 88.38 99 ALA A N 1
ATOM 718 C CA . ALA A 1 99 ? -10.950 5.702 13.103 1.00 88.38 99 ALA A CA 1
ATOM 719 C C . ALA A 1 99 ? -11.875 5.110 12.025 1.00 88.38 99 ALA A C 1
ATOM 721 O O . ALA A 1 99 ? -12.874 4.478 12.360 1.00 88.38 99 ALA A O 1
ATOM 722 N N . LYS A 1 100 ? -11.515 5.235 10.740 1.00 87.00 100 LYS A N 1
ATOM 723 C CA . LYS A 1 100 ? -12.286 4.645 9.630 1.00 87.00 100 LYS A CA 1
ATOM 724 C C . LYS A 1 100 ? -12.359 3.119 9.728 1.00 87.00 100 LYS A C 1
ATOM 726 O O . LYS A 1 100 ? -13.450 2.555 9.667 1.00 87.00 100 LYS A O 1
ATOM 731 N N . TYR A 1 101 ? -11.228 2.451 9.969 1.00 90.88 101 TYR A N 1
ATOM 732 C CA . TYR A 1 101 ? -11.217 0.999 10.184 1.00 90.88 101 TYR A CA 1
ATOM 733 C C . TYR A 1 101 ? -11.959 0.583 11.459 1.00 90.88 101 TYR A C 1
ATOM 735 O O . TYR A 1 101 ? -12.646 -0.436 11.455 1.00 90.88 101 TYR A O 1
ATOM 743 N N . ALA A 1 102 ? -11.886 1.380 12.529 1.00 92.81 102 ALA A N 1
ATOM 744 C CA . ALA A 1 102 ? -12.639 1.114 13.754 1.00 92.81 102 ALA A CA 1
ATOM 745 C C . ALA A 1 102 ? -14.162 1.173 13.526 1.00 92.81 102 ALA A C 1
ATOM 747 O O . ALA A 1 102 ? -14.894 0.327 14.040 1.00 92.81 102 ALA A O 1
ATOM 748 N N . MET A 1 103 ? -14.648 2.122 12.718 1.00 93.75 103 MET A N 1
ATOM 749 C CA . MET A 1 103 ? -16.065 2.197 12.342 1.00 93.75 103 MET A CA 1
ATOM 750 C C . MET A 1 103 ? -16.502 0.991 11.502 1.00 93.75 103 MET A C 1
ATOM 752 O O . MET A 1 103 ? -17.554 0.412 11.777 1.00 93.75 103 MET A O 1
ATOM 756 N N . ALA A 1 104 ? -15.682 0.565 10.534 1.00 94.75 104 ALA A N 1
ATOM 757 C CA . ALA A 1 104 ? -15.944 -0.642 9.748 1.00 94.75 104 ALA A CA 1
ATOM 758 C C . ALA A 1 104 ? -15.991 -1.903 10.630 1.00 94.75 104 ALA A C 1
ATOM 760 O O . ALA A 1 104 ? -16.925 -2.698 10.520 1.00 94.75 104 ALA A O 1
ATOM 761 N N . ALA A 1 105 ? -15.046 -2.049 11.566 1.00 96.06 105 ALA A N 1
ATOM 762 C CA . ALA A 1 105 ? -15.043 -3.146 12.531 1.00 96.06 105 ALA A CA 1
ATOM 763 C C . ALA A 1 105 ? -16.312 -3.136 13.398 1.00 96.06 105 ALA A C 1
ATOM 765 O O . ALA A 1 105 ? -16.979 -4.158 13.527 1.00 96.06 105 ALA A O 1
ATOM 766 N N . ARG A 1 106 ? -16.721 -1.974 13.923 1.00 96.75 106 ARG A N 1
ATOM 767 C CA . ARG A 1 106 ? -17.948 -1.852 14.725 1.00 96.75 106 ARG A CA 1
ATOM 768 C C . ARG A 1 106 ? -19.210 -2.174 13.921 1.00 96.75 106 ARG A C 1
ATOM 770 O O . ARG A 1 106 ? -20.116 -2.817 14.448 1.00 96.75 106 ARG A O 1
ATOM 777 N N . ARG A 1 107 ? -19.268 -1.784 12.643 1.00 97.56 107 ARG A N 1
ATOM 778 C CA . ARG A 1 107 ? -20.360 -2.186 11.742 1.00 97.56 107 ARG A CA 1
ATOM 779 C C . ARG A 1 107 ? -20.391 -3.701 11.548 1.00 97.56 107 ARG A C 1
ATOM 781 O O . ARG A 1 107 ? -21.469 -4.283 11.595 1.00 97.56 107 ARG A O 1
ATOM 788 N N . HIS A 1 108 ? -19.233 -4.331 11.377 1.00 97.75 108 HIS A N 1
ATOM 789 C CA . HIS A 1 108 ? -19.126 -5.783 11.260 1.00 97.75 108 HIS A CA 1
ATOM 790 C C . HIS A 1 108 ? -19.618 -6.493 12.530 1.00 97.75 108 HIS A C 1
ATOM 792 O O . HIS A 1 108 ? -20.391 -7.442 12.436 1.00 97.75 108 HIS A O 1
ATOM 798 N N . MET A 1 109 ? -19.258 -5.991 13.717 1.00 97.69 109 MET A N 1
ATOM 799 C CA . MET A 1 109 ? -19.769 -6.511 14.994 1.00 97.69 109 MET A CA 1
ATOM 800 C C . MET A 1 109 ? -21.298 -6.400 15.081 1.00 97.69 109 MET A C 1
ATOM 802 O O . MET A 1 109 ? -21.958 -7.353 15.478 1.00 97.69 109 MET A O 1
ATOM 806 N N . HIS A 1 110 ? -21.875 -5.270 14.657 1.00 97.75 110 HIS A N 1
ATOM 807 C CA . HIS A 1 110 ? -23.330 -5.083 14.639 1.00 97.75 110 HIS A CA 1
ATOM 808 C C . HIS A 1 110 ? -24.038 -6.018 13.645 1.00 97.75 110 HIS A C 1
ATOM 810 O O . HIS A 1 110 ? -25.136 -6.488 13.916 1.00 97.75 110 HIS A O 1
ATOM 816 N N . GLN A 1 111 ? -23.453 -6.251 12.468 1.00 98.25 111 GLN A N 1
ATOM 817 C CA . GLN A 1 111 ? -24.099 -7.015 11.397 1.00 98.25 111 GLN A CA 1
ATOM 818 C C . GLN A 1 111 ? -23.936 -8.531 11.551 1.00 98.25 111 GLN A C 1
ATOM 820 O O . GLN A 1 111 ? -24.856 -9.273 11.224 1.00 98.25 111 GLN A O 1
ATOM 825 N N . TYR A 1 112 ? -22.779 -8.981 12.033 1.00 97.31 112 TYR A N 1
ATOM 826 C CA . TYR A 1 112 ? -22.412 -10.399 12.070 1.00 97.31 112 TYR A CA 1
ATOM 827 C C . TYR A 1 112 ? -22.199 -10.935 13.490 1.00 97.31 112 TYR A C 1
ATOM 829 O O . TYR A 1 112 ? -21.822 -12.091 13.655 1.00 97.31 112 TYR A O 1
ATOM 837 N N . GLY A 1 113 ? -22.399 -10.111 14.525 1.00 97.00 113 GLY A N 1
ATOM 838 C CA . GLY A 1 113 ? -22.255 -10.527 15.924 1.00 97.00 113 GLY A CA 1
ATOM 839 C C . GLY A 1 113 ? -20.816 -10.834 16.349 1.00 97.00 113 GLY A C 1
ATOM 840 O O . GLY A 1 113 ? -20.606 -11.460 17.383 1.00 97.00 113 GLY A O 1
ATOM 841 N N . THR A 1 114 ? -19.817 -10.422 15.563 1.00 96.81 114 THR A N 1
ATOM 842 C CA . THR A 1 114 ? -18.402 -10.637 15.897 1.00 96.81 114 THR A CA 1
ATOM 843 C C . THR A 1 114 ? -18.067 -9.949 17.211 1.00 96.81 114 THR A C 1
ATOM 845 O O . THR A 1 114 ? -18.455 -8.800 17.429 1.00 96.81 114 THR A O 1
ATOM 848 N N . THR A 1 115 ? -17.328 -10.631 18.079 1.00 96.56 115 THR A N 1
ATOM 849 C CA . THR A 1 115 ? -16.985 -10.090 19.395 1.00 96.56 115 THR A CA 1
ATOM 850 C C . THR A 1 115 ? -15.642 -9.365 19.377 1.00 96.56 115 THR A C 1
ATOM 852 O O . THR A 1 115 ? -14.812 -9.540 18.476 1.00 96.56 115 THR A O 1
ATOM 855 N N . LEU A 1 116 ? -15.409 -8.534 20.394 1.00 94.88 116 LEU A N 1
ATOM 856 C CA . LEU A 1 116 ? -14.140 -7.827 20.545 1.00 94.88 116 LEU A CA 1
ATOM 857 C C . LEU A 1 116 ? -12.982 -8.812 20.762 1.00 94.88 116 LEU A C 1
ATOM 859 O O . LEU A 1 116 ? -11.888 -8.606 20.241 1.00 94.88 116 LEU A O 1
ATOM 863 N N . GLU A 1 117 ? -13.235 -9.906 21.479 1.00 96.12 117 GLU A N 1
ATOM 864 C CA . GLU A 1 117 ? -12.271 -10.969 21.761 1.00 96.12 117 GLU A CA 1
ATOM 865 C C . GLU A 1 117 ? -11.825 -11.660 20.469 1.00 96.12 117 GLU A C 1
ATOM 867 O O . GLU A 1 117 ? -10.631 -11.884 20.276 1.00 96.12 117 GLU A O 1
ATOM 872 N N . GLN A 1 118 ? -12.756 -11.935 19.547 1.00 96.19 118 GLN A N 1
ATOM 873 C CA . GLN A 1 118 ? -12.441 -12.525 18.241 1.00 96.19 118 GLN A CA 1
ATOM 874 C C . GLN A 1 118 ? -11.536 -11.609 17.408 1.00 96.19 118 GLN A C 1
ATOM 876 O O . GLN A 1 118 ? -10.557 -12.070 16.820 1.00 96.19 118 GLN A O 1
ATOM 881 N N . LEU A 1 119 ? -11.801 -10.300 17.400 1.00 95.06 119 LEU A N 1
ATOM 882 C CA . LEU A 1 119 ? -10.929 -9.332 16.728 1.00 95.06 119 LEU A CA 1
ATOM 883 C C . LEU A 1 119 ? -9.566 -9.206 17.426 1.00 95.06 119 LEU A C 1
ATOM 885 O O . LEU A 1 119 ? -8.532 -9.103 16.763 1.00 95.06 119 LEU A O 1
ATOM 889 N N . 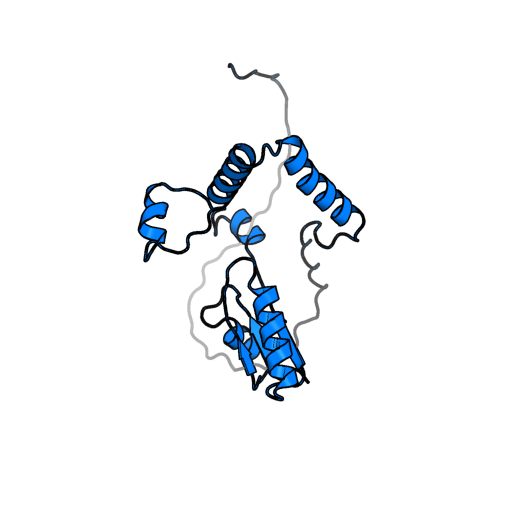ALA A 1 120 ? -9.535 -9.257 18.760 1.00 95.06 120 ALA A N 1
ATOM 890 C CA . ALA A 1 120 ? -8.298 -9.201 19.532 1.00 95.06 120 ALA A CA 1
ATOM 891 C C . ALA A 1 120 ? -7.374 -10.395 19.236 1.00 95.06 120 ALA A C 1
ATOM 893 O O . ALA A 1 120 ? -6.152 -10.215 19.173 1.00 95.06 120 ALA A O 1
ATOM 894 N N . GLN A 1 121 ? -7.938 -11.584 18.985 1.00 96.25 121 GLN A N 1
ATOM 895 C CA . GLN A 1 121 ? -7.166 -12.772 18.607 1.00 96.25 121 GLN A CA 1
ATOM 896 C C . GLN A 1 121 ? -6.321 -12.542 17.350 1.00 96.25 121 GLN A C 1
ATOM 898 O O . GLN A 1 121 ? -5.163 -12.953 17.325 1.00 96.25 121 GLN A O 1
ATOM 903 N N . VAL A 1 122 ? -6.819 -11.799 16.356 1.00 94.12 122 VAL A N 1
ATOM 904 C CA . VAL A 1 122 ? -6.051 -11.470 15.138 1.00 94.12 122 VAL A CA 1
ATOM 905 C C . VAL A 1 122 ? -4.732 -10.772 15.487 1.00 94.12 122 VAL A C 1
ATOM 907 O O . VAL A 1 122 ? -3.665 -11.147 14.999 1.00 94.12 122 VAL A O 1
ATOM 910 N N . ALA A 1 123 ? -4.776 -9.787 16.387 1.00 93.12 123 ALA A N 1
ATOM 911 C CA . ALA A 1 123 ? -3.589 -9.044 16.800 1.00 93.12 123 ALA A CA 1
ATOM 912 C C . ALA A 1 123 ? -2.626 -9.889 17.654 1.00 93.12 123 ALA A C 1
ATOM 914 O O . ALA A 1 123 ? -1.407 -9.727 17.555 1.00 93.12 123 ALA A O 1
ATOM 915 N N . VAL A 1 124 ? -3.155 -10.777 18.504 1.00 94.88 124 VAL A N 1
ATOM 916 C CA . VAL A 1 124 ? -2.348 -11.712 19.307 1.00 94.88 124 VAL A CA 1
ATOM 917 C C . VAL A 1 124 ? -1.602 -12.686 18.398 1.00 94.88 124 VAL A C 1
ATOM 919 O O . VAL A 1 124 ? -0.379 -12.778 18.495 1.00 94.88 124 VAL A O 1
ATOM 922 N N . GLN A 1 125 ? -2.307 -13.330 17.467 1.00 94.00 125 GLN A N 1
ATOM 923 C CA . GLN A 1 125 ? -1.714 -14.281 16.527 1.00 94.00 125 GLN A CA 1
ATOM 924 C C . GLN A 1 125 ? -0.681 -13.612 15.616 1.00 94.00 125 GLN A C 1
ATOM 926 O O . GLN A 1 125 ? 0.419 -14.132 15.444 1.00 94.00 125 GLN A O 1
ATOM 931 N N . ALA A 1 126 ? -0.960 -12.407 15.108 1.00 93.12 126 ALA A N 1
ATOM 932 C CA . ALA A 1 126 ? 0.007 -11.659 14.302 1.00 93.12 126 ALA A CA 1
ATOM 933 C C . ALA A 1 126 ? 1.319 -11.383 15.062 1.00 93.12 126 ALA A C 1
ATOM 935 O O . ALA A 1 126 ? 2.408 -11.531 14.505 1.00 93.12 126 ALA A O 1
ATOM 936 N N . ARG A 1 127 ? 1.234 -11.018 16.350 1.00 92.50 127 ARG A N 1
ATOM 937 C CA . ARG A 1 127 ? 2.419 -10.806 17.198 1.00 92.50 127 ARG A CA 1
ATOM 938 C C . ARG A 1 127 ? 3.157 -12.105 17.500 1.00 92.50 127 ARG A C 1
ATOM 940 O O . ARG A 1 127 ? 4.384 -12.107 17.438 1.00 92.50 127 ARG A O 1
ATOM 947 N N . ALA A 1 128 ? 2.440 -13.188 17.791 1.00 92.00 128 ALA A N 1
ATOM 948 C CA . ALA A 1 128 ? 3.036 -14.504 18.014 1.00 92.00 128 ALA A CA 1
ATOM 949 C C . ALA A 1 128 ? 3.807 -14.982 16.770 1.00 92.00 128 ALA A C 1
ATOM 951 O O . ALA A 1 128 ? 4.981 -15.339 16.865 1.00 92.00 128 ALA A O 1
ATOM 952 N N . ASN A 1 129 ? 3.195 -14.854 15.590 1.00 89.50 129 ASN A N 1
ATOM 953 C CA . ASN A 1 129 ? 3.811 -15.182 14.302 1.00 89.50 129 ASN A CA 1
ATOM 954 C C . ASN A 1 129 ? 5.069 -14.348 14.015 1.00 89.50 129 ASN A C 1
ATOM 956 O O . ASN A 1 129 ? 6.007 -14.831 13.378 1.00 89.50 129 ASN A O 1
ATOM 960 N N . ALA A 1 130 ? 5.102 -13.093 14.472 1.00 88.56 130 ALA A N 1
ATOM 961 C CA . ALA A 1 130 ? 6.264 -12.224 14.324 1.00 88.56 130 ALA A CA 1
ATOM 962 C C . ALA A 1 130 ? 7.381 -12.542 15.333 1.00 88.56 130 ALA A C 1
ATOM 964 O O . ALA A 1 130 ? 8.554 -12.428 14.989 1.00 88.56 130 ALA A O 1
ATOM 965 N N . ALA A 1 131 ? 7.041 -12.948 16.561 1.00 87.00 131 ALA A N 1
ATOM 966 C CA . ALA A 1 131 ? 8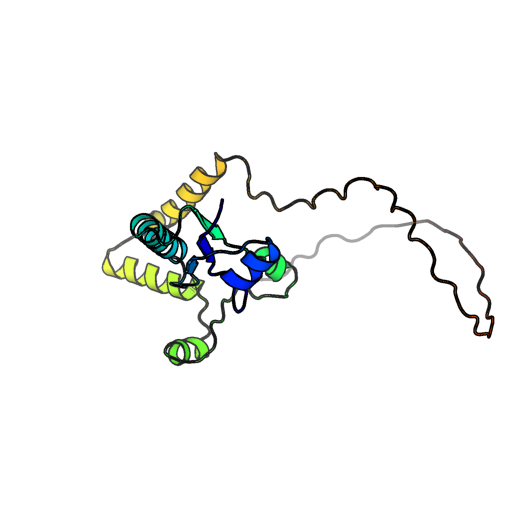.007 -13.193 17.634 1.00 87.00 131 ALA A CA 1
ATOM 967 C C . ALA A 1 131 ? 8.960 -14.367 17.346 1.00 87.00 131 ALA A C 1
ATOM 969 O O . ALA A 1 131 ? 10.106 -14.337 17.786 1.00 87.00 131 ALA A O 1
ATOM 970 N N . GLY A 1 132 ? 8.506 -15.370 16.586 1.00 79.94 132 GLY A N 1
ATOM 971 C CA . GLY A 1 132 ? 9.324 -16.516 16.170 1.00 79.94 132 GLY A CA 1
ATOM 972 C C . GLY A 1 132 ? 10.282 -16.234 15.007 1.00 79.94 132 GLY A C 1
ATOM 973 O O . GLY A 1 132 ? 11.052 -17.112 14.624 1.00 79.94 132 GLY A O 1
ATOM 974 N N . ARG A 1 133 ? 10.245 -15.032 14.420 1.00 77.25 133 ARG A N 1
ATOM 975 C CA . ARG A 1 133 ? 11.134 -14.642 13.321 1.00 77.25 133 ARG A CA 1
ATOM 976 C C . ARG A 1 133 ? 12.305 -13.824 13.875 1.00 77.25 133 ARG A C 1
ATOM 978 O O . ARG A 1 133 ? 12.089 -12.989 14.757 1.00 77.25 133 ARG A O 1
ATOM 985 N N . PRO A 1 134 ? 13.540 -14.021 13.372 1.00 67.62 134 PRO A N 1
ATOM 986 C CA . PRO A 1 134 ? 14.671 -13.187 13.765 1.00 67.62 134 PRO A CA 1
ATOM 987 C C . PRO A 1 134 ? 14.304 -11.704 13.583 1.00 67.62 134 PRO A C 1
ATOM 989 O O . PRO A 1 134 ? 13.622 -11.356 12.614 1.00 67.62 134 PRO A O 1
ATOM 992 N N . PRO A 1 135 ? 14.678 -10.824 14.530 1.00 56.66 135 PRO A N 1
ATOM 993 C CA . PRO A 1 135 ? 14.112 -9.487 14.615 1.00 56.66 135 PRO A CA 1
ATOM 994 C C . PRO A 1 135 ? 14.547 -8.626 13.425 1.00 56.66 135 PRO A C 1
ATOM 996 O O . PRO A 1 135 ? 15.576 -7.965 13.472 1.00 56.66 135 PRO A O 1
ATOM 999 N N . ALA A 1 136 ? 13.707 -8.549 12.393 1.00 51.06 136 ALA A N 1
ATOM 1000 C CA . ALA A 1 136 ? 13.828 -7.538 11.341 1.00 51.06 136 ALA A CA 1
ATOM 1001 C C . ALA A 1 136 ? 13.459 -6.124 11.849 1.00 51.06 136 ALA A C 1
ATOM 1003 O O . ALA A 1 136 ? 13.699 -5.128 11.172 1.00 51.06 136 ALA A O 1
ATOM 1004 N N . THR A 1 137 ? 12.895 -6.008 13.059 1.00 49.09 137 THR A N 1
ATOM 1005 C CA . THR A 1 137 ? 12.467 -4.735 13.663 1.00 49.09 137 THR A CA 1
ATOM 1006 C C . THR A 1 137 ? 12.621 -4.716 15.189 1.00 49.09 137 THR A C 1
ATOM 1008 O O . THR A 1 137 ? 11.657 -4.516 15.926 1.00 49.09 137 THR A O 1
ATOM 1011 N N . ARG A 1 138 ? 13.847 -4.852 15.699 1.00 42.41 138 ARG A N 1
ATOM 1012 C CA . ARG A 1 138 ? 14.268 -3.992 16.821 1.00 42.41 138 ARG A CA 1
ATOM 1013 C C . ARG A 1 138 ? 14.982 -2.830 16.150 1.00 42.41 138 ARG A C 1
ATOM 1015 O O . ARG A 1 138 ? 15.816 -3.081 15.293 1.00 42.41 138 ARG A O 1
ATOM 1022 N N . GLY A 1 139 ? 14.512 -1.607 16.402 1.00 37.09 139 GLY A N 1
ATOM 1023 C CA . GLY A 1 139 ? 14.781 -0.433 15.568 1.00 37.09 139 GLY A CA 1
ATOM 1024 C C . GLY A 1 139 ? 16.212 -0.376 15.057 1.00 37.09 139 GLY A C 1
ATOM 1025 O O . GLY A 1 139 ? 17.120 -0.658 15.827 1.00 37.09 139 GLY A O 1
ATOM 1026 N N . CYS A 1 140 ? 16.358 -0.025 13.775 1.00 30.86 140 CYS A N 1
ATOM 1027 C CA . CYS A 1 140 ? 17.618 0.279 13.110 1.00 30.86 140 CYS A CA 1
ATOM 1028 C C . CYS A 1 140 ? 18.552 0.999 14.096 1.00 30.86 140 CYS A C 1
ATOM 1030 O O . CYS A 1 140 ? 18.435 2.206 14.324 1.00 30.86 140 CYS A O 1
ATOM 1032 N N . GLY A 1 141 ? 19.407 0.220 14.763 1.00 30.20 141 GLY A N 1
ATOM 1033 C CA . GLY A 1 141 ? 20.591 0.734 15.407 1.00 30.20 141 GLY A CA 1
ATOM 1034 C C . GLY A 1 141 ? 21.385 1.323 14.266 1.00 30.20 141 GLY A C 1
ATOM 1035 O O . GLY A 1 141 ? 21.516 0.678 13.224 1.00 30.20 141 GLY A O 1
ATOM 1036 N N . ALA A 1 142 ? 21.801 2.575 14.431 1.00 37.75 142 ALA A N 1
ATOM 1037 C CA . ALA A 1 142 ? 22.698 3.234 13.505 1.00 37.75 142 ALA A CA 1
ATOM 1038 C C . ALA A 1 142 ? 23.709 2.208 12.987 1.00 37.75 142 ALA A C 1
ATOM 1040 O O . ALA A 1 142 ? 24.371 1.548 13.791 1.00 37.75 142 ALA A O 1
ATOM 1041 N N . VAL A 1 143 ? 23.785 2.056 11.662 1.00 36.00 143 VAL A N 1
ATOM 1042 C CA . VAL A 1 143 ? 24.937 1.418 11.028 1.00 36.00 143 VAL A CA 1
ATOM 1043 C C . VAL A 1 143 ? 26.154 2.036 11.719 1.00 36.00 143 VAL A C 1
ATOM 1045 O O . VAL A 1 143 ? 26.278 3.266 11.681 1.00 36.00 143 VAL A O 1
ATOM 1048 N N . PRO A 1 144 ? 26.980 1.265 12.453 1.00 30.23 144 PRO A N 1
ATOM 1049 C CA . PRO A 1 144 ? 28.143 1.840 13.096 1.00 30.23 144 PRO A CA 1
ATOM 1050 C C . PRO A 1 144 ? 28.968 2.454 11.976 1.00 30.23 144 PRO A C 1
ATOM 1052 O O . PRO A 1 144 ? 29.324 1.761 11.023 1.00 30.23 144 PRO A O 1
ATOM 1055 N N . ALA A 1 145 ? 29.188 3.768 12.057 1.00 39.12 145 ALA A N 1
ATOM 1056 C CA . ALA A 1 145 ? 30.071 4.464 11.143 1.00 39.12 145 ALA A CA 1
ATOM 1057 C C . ALA A 1 145 ? 31.382 3.677 11.125 1.00 39.12 145 ALA A C 1
ATOM 1059 O O . ALA A 1 145 ? 32.070 3.579 12.147 1.00 39.12 145 ALA A O 1
ATOM 1060 N N . GLY A 1 146 ? 31.653 3.029 9.990 1.00 31.61 146 GLY A N 1
ATOM 1061 C CA . GLY A 1 146 ? 32.881 2.290 9.773 1.00 31.61 146 GLY A CA 1
ATOM 1062 C C . GLY A 1 146 ? 34.044 3.190 10.157 1.00 31.61 146 GLY A C 1
ATOM 1063 O O . GLY A 1 146 ? 34.101 4.356 9.758 1.00 31.61 146 GLY A O 1
ATOM 1064 N N . ARG A 1 147 ? 34.923 2.656 11.006 1.00 33.97 147 ARG A N 1
ATOM 1065 C CA . ARG A 1 147 ? 36.157 3.315 11.430 1.00 33.97 147 ARG A CA 1
ATOM 1066 C C . ARG A 1 147 ? 36.889 3.834 10.192 1.00 33.97 147 ARG A C 1
ATOM 1068 O O . ARG A 1 147 ? 36.930 3.158 9.169 1.00 33.97 147 ARG A O 1
ATOM 1075 N N . GLY A 1 148 ? 37.403 5.055 10.316 1.00 35.41 148 GLY A N 1
ATOM 1076 C CA . GLY A 1 148 ? 37.863 5.892 9.216 1.00 35.41 148 GLY A CA 1
ATOM 1077 C C . GLY A 1 148 ? 38.722 5.171 8.181 1.00 35.41 148 GLY A C 1
ATOM 1078 O O . GLY A 1 148 ? 39.812 4.696 8.483 1.00 35.41 148 GLY A O 1
ATOM 1079 N N . GLY A 1 149 ? 38.236 5.178 6.942 1.00 30.44 149 GLY A N 1
ATOM 1080 C CA . GLY A 1 149 ? 39.083 5.130 5.761 1.00 30.44 149 GLY A CA 1
ATOM 1081 C C . GLY A 1 149 ? 39.584 6.542 5.474 1.00 30.44 149 GLY A C 1
ATOM 1082 O O . GLY A 1 149 ? 38.794 7.470 5.299 1.00 30.44 149 GLY A O 1
ATOM 1083 N N . THR A 1 150 ? 40.900 6.711 5.484 1.00 32.91 150 THR A N 1
ATOM 1084 C CA . THR A 1 150 ? 41.618 7.940 5.141 1.00 32.91 150 THR A CA 1
ATOM 1085 C C . THR A 1 150 ? 41.108 8.514 3.810 1.00 32.91 150 THR A C 1
ATOM 1087 O O . THR A 1 150 ? 41.082 7.781 2.819 1.00 32.91 150 THR A O 1
ATOM 1090 N N . PRO A 1 151 ? 40.718 9.801 3.719 1.00 33.41 151 PRO A N 1
ATOM 1091 C CA . PRO A 1 151 ? 40.365 10.391 2.434 1.00 33.41 151 PRO A CA 1
ATOM 1092 C C . PRO A 1 151 ? 41.613 10.468 1.550 1.00 33.41 151 PRO A C 1
ATOM 1094 O O . PRO A 1 151 ? 42.642 11.001 1.967 1.00 33.41 151 PRO A O 1
ATOM 1097 N N . ALA A 1 152 ? 41.515 9.961 0.321 1.00 35.81 152 ALA A N 1
ATOM 1098 C CA . ALA A 1 152 ? 42.548 10.125 -0.697 1.00 35.81 152 ALA A CA 1
ATOM 1099 C C . ALA A 1 152 ? 42.850 11.625 -0.935 1.00 35.81 152 ALA A C 1
ATOM 1101 O O . ALA A 1 152 ? 41.924 12.448 -0.925 1.00 35.81 152 ALA A O 1
ATOM 1102 N N . PRO A 1 153 ? 44.120 12.016 -1.161 1.00 33.56 153 PRO A N 1
ATOM 1103 C CA . PRO A 1 153 ? 44.493 13.418 -1.298 1.00 33.56 153 PRO A CA 1
ATOM 1104 C C . PRO A 1 153 ? 43.884 14.021 -2.572 1.00 33.56 153 PRO A C 1
ATOM 1106 O O . PRO A 1 153 ? 44.198 13.616 -3.693 1.00 33.56 153 PRO A O 1
ATOM 1109 N N . ARG A 1 154 ? 43.013 15.024 -2.404 1.00 35.16 154 ARG A N 1
ATOM 1110 C CA . ARG A 1 154 ? 42.502 15.841 -3.513 1.00 35.16 154 ARG A CA 1
ATOM 1111 C C . ARG A 1 154 ? 43.657 16.650 -4.106 1.00 35.16 154 ARG A C 1
ATOM 1113 O O . ARG A 1 154 ? 44.230 17.505 -3.433 1.00 35.16 154 ARG A O 1
ATOM 1120 N N . ARG A 1 155 ? 43.979 16.378 -5.374 1.00 35.62 155 ARG A N 1
ATOM 1121 C CA . ARG A 1 155 ? 44.938 17.147 -6.179 1.00 35.62 155 ARG A CA 1
ATOM 1122 C C . ARG A 1 155 ? 44.548 18.629 -6.178 1.00 35.62 155 ARG A C 1
ATOM 1124 O O . ARG A 1 155 ? 43.390 18.975 -6.407 1.00 35.62 155 ARG A O 1
ATOM 1131 N N . GLY A 1 156 ? 45.524 19.479 -5.866 1.00 28.66 156 GLY A N 1
ATOM 1132 C CA . GLY A 1 156 ? 45.338 20.907 -5.647 1.00 28.66 156 GLY A CA 1
ATOM 1133 C C . GLY A 1 156 ? 44.910 21.673 -6.898 1.00 28.66 156 GLY A C 1
ATOM 1134 O O . GLY A 1 156 ? 45.345 21.385 -8.010 1.00 28.66 156 GLY A O 1
ATOM 1135 N N . ARG A 1 157 ? 44.089 22.702 -6.684 1.00 30.88 157 ARG A N 1
ATOM 1136 C CA . ARG A 1 157 ? 43.999 23.869 -7.569 1.00 30.88 157 ARG A CA 1
ATOM 1137 C C . ARG A 1 157 ? 44.615 25.069 -6.838 1.00 30.88 157 ARG A C 1
ATOM 1139 O O . ARG A 1 157 ? 44.411 25.189 -5.627 1.00 30.88 157 ARG A O 1
ATOM 1146 N N . PRO A 1 158 ? 45.379 25.930 -7.527 1.00 31.80 158 PRO A N 1
ATOM 1147 C CA . PRO A 1 158 ? 46.122 27.011 -6.891 1.00 31.80 158 PRO A CA 1
ATOM 1148 C C . PRO A 1 158 ? 45.171 28.084 -6.340 1.00 31.80 158 PRO A C 1
ATOM 1150 O O . PRO A 1 158 ? 44.265 28.551 -7.028 1.00 31.80 158 PRO A O 1
ATOM 1153 N N . ARG A 1 159 ? 45.380 28.460 -5.073 1.00 32.09 159 ARG A N 1
ATOM 1154 C CA . ARG A 1 159 ? 44.693 29.568 -4.398 1.00 32.09 159 ARG A CA 1
ATOM 1155 C C . ARG A 1 159 ? 45.281 30.896 -4.874 1.00 32.09 159 ARG A C 1
ATOM 1157 O O . ARG A 1 159 ? 46.438 31.188 -4.591 1.00 32.09 159 ARG A O 1
ATOM 1164 N N . THR A 1 160 ? 44.470 31.719 -5.527 1.00 31.89 160 THR A N 1
ATOM 1165 C CA . THR A 1 160 ? 44.757 33.145 -5.720 1.00 31.89 160 THR A CA 1
ATOM 1166 C C . THR A 1 160 ? 44.510 33.905 -4.418 1.00 31.89 160 THR A C 1
ATOM 1168 O O . THR A 1 160 ? 43.473 33.742 -3.774 1.00 31.89 160 THR A O 1
ATOM 1171 N N . ALA A 1 161 ? 45.490 34.717 -4.030 1.00 29.05 161 ALA A N 1
ATOM 1172 C CA . ALA A 1 161 ? 45.508 35.519 -2.818 1.00 29.05 161 ALA A CA 1
ATOM 1173 C C . ALA A 1 161 ? 44.444 36.630 -2.825 1.00 29.05 161 ALA A C 1
ATOM 1175 O O . ALA A 1 161 ? 44.291 37.351 -3.809 1.00 29.05 161 ALA A O 1
ATOM 1176 N N . ARG A 1 162 ? 43.773 36.834 -1.686 1.00 30.73 162 ARG A N 1
ATOM 1177 C CA . ARG A 1 162 ? 43.211 38.140 -1.323 1.00 30.73 162 ARG 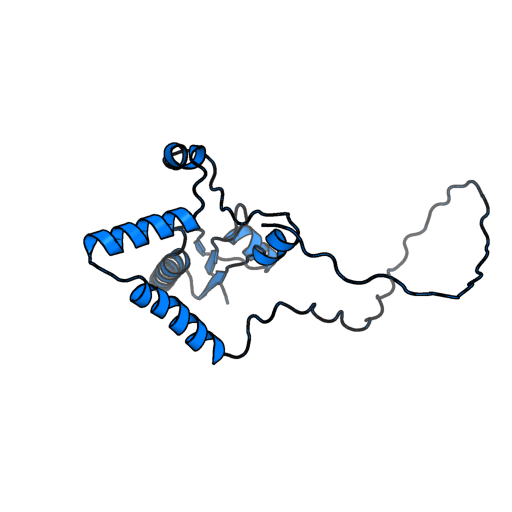A CA 1
ATOM 1178 C C . ARG A 1 162 ? 43.259 38.335 0.192 1.00 30.73 162 ARG A C 1
ATOM 1180 O O . ARG A 1 162 ? 43.109 37.392 0.961 1.00 30.73 162 ARG A O 1
ATOM 1187 N N . SER A 1 163 ? 43.581 39.563 0.560 1.00 28.20 163 SER A N 1
ATOM 1188 C CA . SER A 1 163 ? 44.166 40.052 1.806 1.00 28.20 163 SER A CA 1
ATOM 1189 C C . SER A 1 163 ? 43.148 40.580 2.831 1.00 28.20 163 SER A C 1
ATOM 1191 O O . SER A 1 163 ? 42.047 40.983 2.468 1.00 28.20 163 SER A O 1
ATOM 1193 N N . GLY A 1 164 ? 43.595 40.661 4.097 1.00 27.53 164 GLY A N 1
ATOM 1194 C CA . GLY A 1 164 ? 42.978 41.395 5.223 1.00 27.53 164 GLY A CA 1
ATOM 1195 C C . GLY A 1 164 ? 42.098 40.513 6.119 1.00 27.53 164 GLY A C 1
ATOM 1196 O O . GLY A 1 164 ? 41.309 39.734 5.610 1.00 27.53 164 GLY A O 1
ATOM 1197 N N . ARG A 1 165 ? 42.130 40.537 7.458 1.00 26.27 165 ARG A N 1
ATOM 1198 C CA . ARG A 1 165 ? 42.724 41.396 8.506 1.00 26.27 165 ARG A CA 1
ATOM 1199 C C . ARG A 1 165 ? 42.644 40.567 9.825 1.00 26.27 165 ARG A C 1
ATOM 1201 O O . ARG A 1 165 ? 41.730 39.748 9.915 1.00 26.27 165 ARG A O 1
ATOM 1208 N N . PRO A 1 166 ? 43.524 40.716 10.835 1.00 29.58 166 PRO A N 1
ATOM 1209 C CA . PRO A 1 166 ? 43.552 39.810 11.987 1.00 29.58 166 PRO A CA 1
ATOM 1210 C C . PRO A 1 166 ? 42.762 40.362 13.184 1.00 29.58 166 PRO A C 1
ATOM 1212 O O . PRO A 1 166 ? 42.926 41.527 13.536 1.00 29.58 166 PRO A O 1
ATOM 1215 N N . THR A 1 167 ? 41.985 39.523 13.876 1.00 31.48 167 THR A N 1
ATOM 1216 C CA . THR A 1 167 ? 41.643 39.756 15.290 1.00 31.48 167 THR A CA 1
ATOM 1217 C C . THR A 1 167 ? 41.749 38.464 16.095 1.00 31.48 167 THR A C 1
ATOM 1219 O O . THR A 1 167 ? 41.388 37.374 15.656 1.00 31.48 167 THR A O 1
ATOM 1222 N N . ALA A 1 168 ? 42.365 38.618 17.262 1.00 28.70 168 ALA A N 1
ATOM 1223 C CA . ALA A 1 168 ? 42.914 37.579 18.110 1.00 28.70 168 ALA A CA 1
ATOM 1224 C C . ALA A 1 168 ? 41.855 36.859 18.956 1.00 28.70 168 ALA A C 1
ATOM 1226 O O . ALA A 1 168 ? 40.913 37.477 19.452 1.00 28.70 168 ALA A O 1
ATOM 1227 N N . ARG A 1 169 ? 42.079 35.567 19.229 1.00 24.09 169 ARG A N 1
ATOM 1228 C CA . ARG A 1 169 ? 41.554 34.917 20.436 1.00 24.09 169 ARG A CA 1
ATOM 1229 C C . ARG A 1 169 ? 42.426 33.733 20.838 1.00 24.09 169 ARG A C 1
ATOM 1231 O O . ARG A 1 169 ? 42.641 32.820 20.052 1.00 24.09 169 ARG A O 1
ATOM 1238 N N . CYS A 1 170 ? 42.898 33.760 22.075 1.00 22.52 170 CYS A N 1
ATOM 1239 C CA . CYS A 1 170 ? 43.504 32.642 22.792 1.00 22.52 170 CYS A CA 1
ATOM 1240 C C . CYS A 1 170 ? 43.305 32.908 24.308 1.00 22.52 170 CYS A C 1
ATOM 1242 O O . CYS A 1 170 ? 42.904 34.014 24.667 1.00 22.52 170 CYS A O 1
ATOM 1244 N N . PRO A 1 171 ? 43.533 31.941 25.209 1.00 37.94 171 PRO A N 1
ATOM 1245 C CA . PRO A 1 171 ? 42.588 30.890 25.596 1.00 37.94 171 PRO A CA 1
ATOM 1246 C C . PRO A 1 171 ? 42.376 30.853 27.130 1.00 37.94 171 PRO A C 1
ATOM 1248 O O . PRO A 1 171 ? 43.021 31.584 27.870 1.00 37.94 171 PRO A O 1
ATOM 1251 N N . GLY A 1 172 ? 41.517 29.963 27.641 1.00 26.86 172 GLY A N 1
ATOM 1252 C CA . GLY A 1 172 ? 41.432 29.744 29.091 1.00 26.86 172 GLY A CA 1
ATOM 1253 C C . GLY A 1 172 ? 40.471 28.637 29.506 1.00 26.86 172 GLY A C 1
ATOM 1254 O O . GLY A 1 172 ? 39.279 28.869 29.669 1.00 26.86 172 GLY A O 1
ATOM 1255 N N . LYS A 1 173 ? 41.007 27.425 29.678 1.00 28.78 173 LYS A N 1
ATOM 1256 C CA . LYS A 1 173 ? 40.403 26.340 30.465 1.00 28.78 173 LYS A CA 1
ATOM 1257 C C . LYS A 1 173 ? 40.527 26.702 31.946 1.00 28.78 173 LYS A C 1
ATOM 1259 O O . LYS A 1 173 ? 41.617 27.099 32.311 1.00 28.78 173 LYS A O 1
ATOM 1264 N N . HIS A 1 174 ? 39.520 26.428 32.776 1.00 28.47 174 HIS A N 1
ATOM 1265 C CA . HIS A 1 174 ? 39.700 25.828 34.108 1.00 28.47 174 HIS A CA 1
ATOM 1266 C C . HIS A 1 174 ? 38.373 25.214 34.589 1.00 28.47 174 HIS A C 1
ATOM 1268 O O . HIS A 1 174 ? 37.324 25.850 34.574 1.00 28.47 174 HIS A O 1
ATOM 1274 N N . ARG A 1 175 ? 38.443 23.931 34.961 1.00 27.64 175 ARG A N 1
ATOM 1275 C CA . ARG A 1 175 ? 37.433 23.188 35.728 1.00 27.64 175 ARG A CA 1
ATOM 1276 C C . ARG A 1 175 ? 37.314 23.790 37.129 1.00 27.64 175 ARG A C 1
ATOM 1278 O O . ARG A 1 175 ? 38.344 24.120 37.705 1.00 27.64 175 ARG A O 1
ATOM 1285 N N . CYS A 1 176 ? 36.126 23.731 37.724 1.00 23.94 176 CYS A N 1
ATOM 1286 C CA . CYS A 1 176 ? 36.018 23.412 39.146 1.00 23.94 176 CYS A CA 1
ATOM 1287 C C . CYS A 1 176 ? 34.728 22.630 39.428 1.00 23.94 176 CYS A C 1
ATOM 1289 O O . CYS A 1 176 ? 33.679 22.888 38.845 1.00 23.94 176 CYS A O 1
ATOM 1291 N N . SER A 1 177 ? 34.890 21.597 40.241 1.00 24.11 177 SER A N 1
ATOM 1292 C CA . SER A 1 177 ? 33.930 20.593 40.700 1.00 24.11 177 SER A CA 1
ATOM 1293 C C . SER A 1 177 ? 33.306 20.981 42.048 1.00 24.11 177 SER A C 1
ATOM 1295 O O . SER A 1 177 ? 33.746 21.964 42.626 1.00 24.11 177 SER A O 1
ATOM 1297 N N . THR A 1 178 ? 32.423 20.096 42.550 1.00 25.95 178 THR A N 1
ATOM 1298 C CA . THR A 1 178 ? 31.766 20.027 43.885 1.00 25.95 178 THR A CA 1
ATOM 1299 C C . THR A 1 178 ? 30.527 20.926 44.022 1.00 25.95 178 THR A C 1
ATOM 1301 O O . THR A 1 178 ? 30.492 22.016 43.479 1.00 25.95 178 THR A O 1
ATOM 1304 N N . SER A 1 179 ? 29.407 20.555 44.645 1.00 27.55 179 SER A N 1
ATOM 1305 C CA . SER A 1 179 ? 28.973 19.418 45.475 1.00 27.55 179 SER A CA 1
ATOM 1306 C C . SER A 1 179 ? 27.446 19.533 45.641 1.00 27.55 179 SER A C 1
ATOM 1308 O O . SER A 1 179 ? 26.922 20.643 45.699 1.00 27.55 179 SER A O 1
ATOM 1310 N N . THR A 1 180 ? 26.732 18.413 45.752 1.00 29.69 180 THR A N 1
ATOM 1311 C CA . THR A 1 180 ? 25.315 18.351 46.169 1.00 29.69 180 THR A CA 1
ATOM 1312 C C . THR A 1 180 ? 25.199 18.519 47.692 1.00 29.69 180 THR A C 1
ATOM 1314 O O . THR A 1 180 ? 26.118 18.119 48.410 1.00 29.69 180 THR A O 1
ATOM 1317 N N . PRO A 1 181 ? 24.054 19.008 48.200 1.00 32.28 181 PRO A N 1
ATOM 1318 C CA . PRO A 1 181 ? 23.307 18.160 49.131 1.00 32.28 181 PRO A CA 1
ATOM 1319 C C . PRO A 1 181 ? 21.798 18.095 48.826 1.00 32.28 181 PRO A C 1
ATOM 1321 O O . PRO A 1 181 ? 21.214 18.976 48.202 1.00 32.28 181 PRO A O 1
ATOM 1324 N N . ALA A 1 182 ? 21.213 16.969 49.230 1.00 28.61 182 ALA A N 1
ATOM 1325 C CA . ALA A 1 182 ? 19.817 16.567 49.079 1.00 28.61 182 ALA A CA 1
ATOM 1326 C C . ALA A 1 182 ? 18.849 17.375 49.963 1.00 28.61 182 ALA A C 1
ATOM 1328 O O . ALA A 1 182 ? 19.297 17.877 50.983 1.00 28.61 182 ALA A O 1
ATOM 1329 N N . VAL A 1 183 ? 17.548 17.408 49.613 1.00 32.41 183 VAL A N 1
ATOM 1330 C CA . VAL A 1 183 ? 16.349 17.200 50.477 1.00 32.41 183 VAL A CA 1
ATOM 1331 C C . VAL A 1 183 ? 15.079 17.261 49.595 1.00 32.41 183 VAL A C 1
ATOM 1333 O O . VAL A 1 183 ? 14.957 18.161 48.770 1.00 32.41 183 VAL A O 1
ATOM 1336 N N . GLY A 1 184 ? 14.108 16.357 49.820 1.00 28.33 184 GLY A N 1
ATOM 1337 C CA . GLY A 1 184 ? 12.679 16.612 49.543 1.00 28.33 184 GLY A CA 1
ATOM 1338 C C . GLY A 1 184 ? 11.926 15.509 48.787 1.00 28.33 184 GLY A C 1
ATOM 1339 O O . GLY A 1 184 ? 12.103 15.361 47.586 1.00 28.33 184 GLY A O 1
ATOM 1340 N N . GLY A 1 185 ? 11.090 14.743 49.501 1.00 33.12 185 GLY A N 1
ATOM 1341 C CA . GLY A 1 185 ? 10.282 13.613 49.009 1.00 33.12 185 GLY A CA 1
ATOM 1342 C C . GLY A 1 185 ? 9.020 13.969 48.189 1.00 33.12 185 GLY A C 1
ATOM 1343 O O . GLY A 1 185 ? 8.859 15.108 47.760 1.00 33.12 185 GLY A O 1
ATOM 1344 N N . PRO A 1 186 ? 8.142 12.978 47.922 1.00 35.62 186 PRO A N 1
ATOM 1345 C CA . PRO A 1 186 ? 7.250 12.954 46.759 1.00 35.62 186 PRO A CA 1
ATOM 1346 C C . PRO A 1 186 ? 5.911 13.679 46.973 1.00 35.62 186 PRO A C 1
ATOM 1348 O O . PRO A 1 186 ? 5.253 13.497 47.994 1.00 35.62 186 PRO A O 1
ATOM 1351 N N . HIS A 1 187 ? 5.462 14.421 45.957 1.00 35.97 187 HIS A N 1
ATOM 1352 C CA . HIS A 1 187 ? 4.107 14.976 45.875 1.00 35.97 187 HIS A CA 1
ATOM 1353 C C . HIS A 1 187 ? 3.223 14.131 44.935 1.00 35.97 187 HIS A C 1
ATOM 1355 O O . HIS A 1 187 ? 3.624 13.895 43.793 1.00 35.97 187 HIS A O 1
ATOM 1361 N N . PRO A 1 188 ? 2.026 13.691 45.367 1.00 39.50 188 PRO A N 1
ATOM 1362 C CA . PRO A 1 188 ? 1.021 13.087 44.495 1.00 39.50 188 PRO A CA 1
ATOM 1363 C C . PRO A 1 188 ? 0.160 14.154 43.790 1.00 39.50 188 PRO A C 1
ATOM 1365 O O . PRO A 1 188 ? -0.248 15.141 44.402 1.00 39.50 188 PRO A O 1
ATOM 1368 N N . CYS A 1 189 ? -0.135 13.938 42.505 1.00 33.72 189 CYS A N 1
ATOM 1369 C CA . CYS A 1 189 ? -1.104 14.726 41.736 1.00 33.72 189 CYS A CA 1
ATOM 1370 C C . CYS A 1 189 ? -2.549 14.323 42.102 1.00 33.72 189 CYS A C 1
ATOM 1372 O O . CYS A 1 189 ? -2.810 13.123 42.214 1.00 33.72 189 CYS A O 1
ATOM 1374 N N . PRO A 1 190 ? -3.486 15.276 42.259 1.00 45.56 190 PRO A N 1
ATOM 1375 C CA . PRO A 1 190 ? -4.894 14.976 42.495 1.00 45.56 190 PRO A CA 1
ATOM 1376 C C . PRO A 1 190 ? -5.666 14.636 41.205 1.00 45.56 190 PRO A C 1
ATOM 1378 O O . PRO A 1 190 ? -5.228 14.954 40.098 1.00 45.56 190 PRO A O 1
ATOM 1381 N N . VAL A 1 191 ? -6.788 13.951 41.452 1.00 48.12 191 VAL A N 1
ATOM 1382 C CA . VAL A 1 191 ? -7.786 13.288 40.587 1.00 48.12 191 VAL A CA 1
ATOM 1383 C C . VAL A 1 191 ? -8.351 14.081 39.412 1.00 48.12 191 VAL A C 1
ATOM 1385 O O . VAL A 1 191 ? -8.575 15.301 39.558 1.00 48.12 191 VAL A O 1
#

Organism: Streptomyces nigrescens (NCBI:txid1920)

Mean predicted aligned error: 15.98 Å

Foldseek 3Di:
DAQAEEEQEPDPQVRVVVCVVVVHDHQYYYNDPPDPCVVVVVVVVVVVCCVVVSTVHYDYDYDDPPVVCCVVVVDPPADDPDCDDPNVVVVVVPQGPVNVVVVVVVVCCVPPVDDPVNVVVVVVVVVVVQVPDDPPDPPPDDPPPPDDDDDDDDDDDDDDDDDDDDDDDDDDDDDDDDDDDDDDDDDDDDD

pLDDT: mean 72.68, std 26.97, range [22.52, 98.38]